Protein AF-A0AA36A0Y9-F1 (afdb_monomer)

pLDDT: mean 71.38, std 16.82, range [33.69, 95.06]

Nearest PDB structures (foldseek):
  6od1-assembly1_B  TM=7.967E-01  e=5.634E+00  Escherichia coli K-12
  4kqd-assembly2_C  TM=4.417E-01  e=4.409E+00  Escherichia coli K-12
  3f6h-assembly1_A  TM=3.275E-01  e=3.450E+00  Leptospira interrogans
  3jbp-assembly1_Q  TM=3.652E-01  e=3.900E+00  Plasmodium falciparum 3D7

Structure (mmCIF, N/CA/C/O backbone):
data_AF-A0AA36A0Y9-F1
#
_entry.id   AF-A0AA36A0Y9-F1
#
loop_
_atom_site.group_PDB
_atom_site.id
_atom_site.type_symbol
_atom_site.label_atom_id
_atom_site.label_alt_id
_atom_site.label_comp_id
_atom_site.label_asym_id
_atom_site.label_entity_id
_atom_site.label_seq_id
_atom_site.pdbx_PDB_ins_code
_atom_site.Cartn_x
_atom_site.Cartn_y
_atom_site.Cartn_z
_atom_site.occupancy
_atom_site.B_iso_or_equiv
_atom_site.auth_seq_id
_atom_site.auth_comp_id
_atom_site.auth_asym_id
_atom_site.auth_atom_id
_atom_site.pdbx_PDB_model_num
ATOM 1 N N . MET A 1 1 ? 43.304 -19.010 -36.720 1.00 62.31 1 MET A N 1
ATOM 2 C CA . MET A 1 1 ? 42.378 -19.859 -35.932 1.00 62.31 1 MET A CA 1
ATOM 3 C C . MET A 1 1 ? 42.407 -19.638 -34.413 1.00 62.31 1 MET A C 1
ATOM 5 O O . MET A 1 1 ? 41.367 -19.851 -33.816 1.00 62.31 1 MET A O 1
ATOM 9 N N . ARG A 1 2 ? 43.505 -19.196 -33.763 1.00 70.06 2 ARG A N 1
ATOM 10 C CA . ARG A 1 2 ? 43.510 -18.963 -32.294 1.00 70.06 2 ARG A CA 1
ATOM 11 C C . ARG A 1 2 ? 42.592 -17.816 -31.831 1.00 70.06 2 ARG A C 1
ATOM 13 O O . ARG A 1 2 ? 41.728 -18.047 -31.005 1.00 70.06 2 ARG A O 1
ATOM 20 N N . LYS A 1 3 ? 42.664 -16.647 -32.483 1.00 75.12 3 LYS A N 1
ATOM 21 C CA . LYS A 1 3 ? 41.847 -15.465 -32.133 1.00 75.12 3 LYS A CA 1
ATOM 22 C C . LYS A 1 3 ? 40.325 -15.691 -32.150 1.00 75.12 3 LYS A C 1
ATOM 24 O O . LYS A 1 3 ? 39.620 -15.052 -31.387 1.00 75.12 3 LYS A O 1
ATOM 29 N N . ALA A 1 4 ? 39.828 -16.577 -33.017 1.00 74.81 4 ALA A N 1
ATOM 30 C CA . ALA A 1 4 ? 38.400 -16.887 -33.087 1.00 74.81 4 ALA A CA 1
ATOM 31 C C . ALA A 1 4 ? 37.937 -17.718 -31.878 1.00 74.81 4 ALA A C 1
ATOM 33 O O . ALA A 1 4 ? 36.884 -17.439 -31.322 1.00 74.81 4 ALA A O 1
ATOM 34 N N . ARG A 1 5 ? 38.765 -18.670 -31.422 1.00 74.06 5 ARG A N 1
ATOM 35 C CA . ARG A 1 5 ? 38.466 -19.476 -30.228 1.00 74.06 5 ARG A CA 1
ATOM 36 C C . ARG A 1 5 ? 38.517 -18.648 -28.948 1.00 74.06 5 ARG A C 1
ATOM 38 O O . ARG A 1 5 ? 37.698 -18.858 -28.067 1.00 74.06 5 ARG A O 1
ATOM 45 N N . ASP A 1 6 ? 39.451 -17.703 -28.859 1.00 79.56 6 ASP A N 1
ATOM 46 C CA . ASP A 1 6 ? 39.568 -16.834 -27.682 1.00 79.56 6 ASP A CA 1
ATOM 47 C C . ASP A 1 6 ? 38.367 -15.874 -27.565 1.00 79.56 6 ASP A C 1
ATOM 49 O O . ASP A 1 6 ? 37.895 -15.604 -26.463 1.00 79.56 6 ASP A O 1
ATOM 53 N N . ALA A 1 7 ? 37.833 -15.397 -28.698 1.00 81.88 7 ALA A N 1
ATOM 54 C CA . ALA A 1 7 ? 36.627 -14.568 -28.730 1.00 81.88 7 ALA A CA 1
ATOM 55 C C . ALA A 1 7 ? 35.370 -15.355 -28.321 1.00 81.88 7 ALA A C 1
ATOM 57 O O . ALA A 1 7 ? 34.595 -14.879 -27.497 1.00 81.88 7 ALA A O 1
ATOM 58 N N . GLU A 1 8 ? 35.217 -16.576 -28.835 1.00 78.25 8 GLU A N 1
ATOM 59 C CA . GLU A 1 8 ? 34.106 -17.476 -28.499 1.00 78.25 8 GLU A CA 1
ATOM 60 C C . GLU A 1 8 ? 34.129 -17.888 -27.015 1.00 78.25 8 GLU A C 1
ATOM 62 O O . GLU A 1 8 ? 33.095 -17.932 -26.349 1.00 78.25 8 GLU A O 1
ATOM 67 N N . LEU A 1 9 ? 35.320 -18.119 -26.451 1.00 82.88 9 LEU A N 1
ATOM 68 C CA . LEU A 1 9 ? 35.478 -18.426 -25.028 1.00 82.88 9 LEU A CA 1
ATOM 69 C C . LEU A 1 9 ? 35.082 -17.238 -24.134 1.00 82.88 9 LEU A C 1
ATOM 71 O O . LEU A 1 9 ? 34.459 -17.436 -23.092 1.00 82.88 9 LEU A O 1
ATOM 75 N N . ASN A 1 10 ? 35.412 -16.013 -24.547 1.00 88.81 10 ASN A N 1
ATOM 76 C CA . ASN A 1 10 ? 35.059 -14.793 -23.819 1.00 88.81 10 ASN A CA 1
ATOM 77 C C . ASN A 1 10 ? 33.546 -14.505 -23.869 1.00 88.81 10 ASN A C 1
ATOM 79 O O . ASN A 1 10 ? 32.946 -14.144 -22.858 1.00 88.81 10 ASN A O 1
ATOM 83 N N . GLU A 1 11 ? 32.910 -14.716 -25.023 1.00 88.69 11 GLU A N 1
ATOM 84 C CA . GLU A 1 11 ? 31.457 -14.576 -25.173 1.00 88.69 11 GLU A CA 1
ATOM 85 C C . GLU A 1 11 ? 30.706 -15.578 -24.285 1.00 88.69 11 GLU A C 1
ATOM 87 O O . GLU A 1 11 ? 29.823 -15.190 -23.518 1.00 88.69 11 GLU A O 1
ATOM 92 N N . ASN A 1 12 ? 31.136 -16.843 -24.282 1.00 89.06 12 ASN A N 1
ATOM 93 C CA . ASN A 1 12 ? 30.553 -17.870 -23.420 1.00 89.06 12 ASN A CA 1
ATOM 94 C C . ASN A 1 12 ? 30.703 -17.534 -21.927 1.00 89.06 12 ASN A C 1
ATOM 96 O O . ASN A 1 12 ? 29.756 -17.712 -21.163 1.00 89.06 12 ASN A O 1
ATOM 100 N N . GLN A 1 13 ? 31.851 -16.998 -21.501 1.00 90.38 13 GLN A N 1
ATOM 101 C CA . GLN A 1 13 ? 32.042 -16.546 -20.116 1.00 90.38 13 GLN A CA 1
ATOM 102 C C . GLN A 1 13 ? 31.116 -15.381 -19.746 1.00 90.38 13 GLN A C 1
ATOM 104 O O . GLN A 1 13 ? 30.569 -15.362 -18.642 1.00 90.38 13 GLN A O 1
ATOM 109 N N . SER A 1 14 ? 30.904 -14.431 -20.662 1.00 90.25 14 SER A N 1
ATOM 110 C CA . SER A 1 14 ? 29.971 -13.320 -20.447 1.00 90.25 14 SER A CA 1
ATOM 111 C C . SER A 1 14 ? 28.534 -13.814 -20.280 1.00 90.25 14 SER A C 1
ATOM 113 O O . SER A 1 14 ? 27.834 -13.354 -19.379 1.00 90.25 14 SER A O 1
ATOM 115 N N . ILE A 1 15 ? 28.104 -14.769 -21.110 1.00 91.62 15 ILE A N 1
ATOM 116 C CA . ILE A 1 15 ? 26.755 -15.348 -21.042 1.00 91.62 15 ILE A CA 1
ATOM 117 C C . ILE A 1 15 ? 26.560 -16.105 -19.725 1.00 91.62 15 ILE A C 1
ATOM 119 O O . ILE A 1 15 ? 25.547 -15.908 -19.057 1.00 91.62 15 ILE A O 1
ATOM 123 N N . VAL A 1 16 ? 27.533 -16.930 -19.317 1.00 92.81 16 VAL A N 1
ATOM 124 C CA . VAL A 1 16 ? 27.467 -17.673 -18.045 1.00 92.81 16 VAL A CA 1
ATOM 125 C C . VAL A 1 16 ? 27.324 -16.712 -16.867 1.00 92.81 16 VAL A C 1
ATOM 127 O O . VAL A 1 16 ? 26.426 -16.890 -16.047 1.00 92.81 16 VAL A O 1
ATOM 130 N N . LYS A 1 17 ? 28.131 -15.647 -16.825 1.00 93.50 17 LYS A N 1
ATOM 131 C CA . LYS A 1 17 ? 28.052 -14.644 -15.759 1.00 93.50 17 LYS A CA 1
ATOM 132 C C . LYS A 1 17 ? 26.698 -13.928 -15.728 1.00 93.50 17 LYS A C 1
ATOM 134 O O . LYS A 1 17 ? 26.134 -13.738 -14.657 1.00 93.50 17 LYS A O 1
ATOM 139 N N . GLU A 1 18 ? 26.149 -13.561 -16.887 1.00 92.38 18 GLU A N 1
ATOM 140 C CA . GLU A 1 18 ? 24.831 -12.920 -16.961 1.00 92.38 18 GLU A CA 1
ATOM 141 C C . GLU A 1 18 ? 23.709 -13.846 -16.461 1.00 92.38 18 GLU A C 1
ATOM 143 O O . GLU A 1 18 ? 22.784 -13.393 -15.781 1.00 92.38 18 GLU A O 1
ATOM 148 N N . VAL A 1 19 ? 23.787 -15.143 -16.776 1.00 91.88 19 VAL A N 1
ATOM 149 C CA . VAL A 1 19 ? 22.836 -16.152 -16.289 1.00 91.88 19 VAL A CA 1
ATOM 150 C C . VAL A 1 19 ? 22.953 -16.326 -14.775 1.00 91.88 19 VAL A C 1
ATOM 152 O O . VAL A 1 19 ? 21.928 -16.309 -14.094 1.00 91.88 19 VAL A O 1
ATOM 155 N N . GLU A 1 20 ? 24.170 -16.418 -14.235 1.00 93.38 20 GLU A N 1
ATOM 156 C CA . GLU A 1 20 ? 24.410 -16.522 -12.788 1.00 93.38 20 GLU A CA 1
ATOM 157 C C . GLU A 1 20 ? 23.906 -15.287 -12.028 1.00 93.38 20 GLU A C 1
ATOM 159 O O . GLU A 1 20 ? 23.231 -15.420 -11.003 1.00 93.38 20 GLU A O 1
ATOM 164 N N . ASP A 1 21 ? 24.167 -14.082 -12.545 1.00 92.56 21 ASP A N 1
ATOM 165 C CA . ASP A 1 21 ? 23.698 -12.827 -11.950 1.00 92.56 21 ASP A CA 1
ATOM 166 C C . ASP A 1 21 ? 22.161 -12.743 -11.962 1.00 92.56 21 ASP A C 1
ATOM 168 O O . ASP A 1 21 ? 21.546 -12.338 -10.968 1.00 92.56 21 ASP A O 1
ATOM 172 N N . LYS A 1 22 ? 21.517 -13.176 -13.056 1.00 88.38 22 LYS A N 1
ATOM 173 C CA . LYS A 1 22 ? 20.049 -13.258 -13.158 1.00 88.38 22 LYS A CA 1
ATOM 174 C C . LYS A 1 22 ? 19.463 -14.275 -12.183 1.00 88.38 22 LYS A C 1
ATOM 176 O O . LYS A 1 22 ? 18.510 -13.944 -11.477 1.00 88.38 22 LYS A O 1
ATOM 181 N N . GLU A 1 23 ? 20.036 -15.474 -12.105 1.00 90.44 23 GLU A N 1
ATOM 182 C CA . GLU A 1 23 ? 19.581 -16.528 -11.192 1.00 90.44 23 GLU A CA 1
ATOM 183 C C . GLU A 1 23 ? 19.732 -16.092 -9.728 1.00 90.44 23 GLU A C 1
ATOM 185 O O . GLU A 1 23 ? 18.826 -16.285 -8.911 1.00 90.44 23 GLU A O 1
ATOM 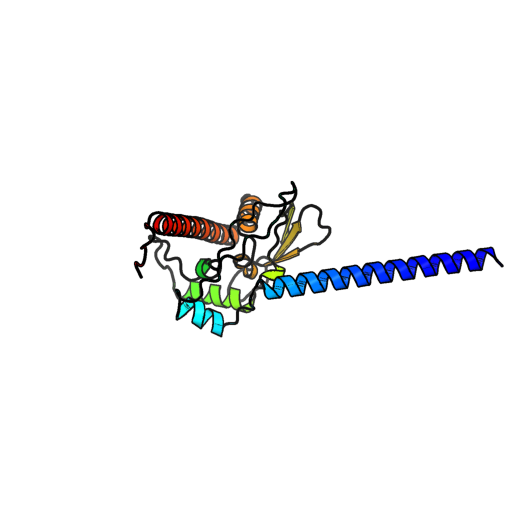190 N N . LYS A 1 24 ? 20.851 -15.446 -9.385 1.00 92.50 24 LYS A N 1
ATOM 191 C CA . LYS A 1 24 ? 21.077 -14.888 -8.050 1.00 92.50 24 LYS A CA 1
ATOM 192 C C . LYS A 1 24 ? 20.057 -13.798 -7.717 1.00 92.50 24 LYS A C 1
ATOM 194 O O . LYS A 1 24 ? 19.448 -13.854 -6.647 1.00 92.50 24 LYS A O 1
ATOM 199 N N . ALA A 1 25 ? 19.819 -12.854 -8.628 1.00 86.38 25 ALA A N 1
ATOM 200 C CA . ALA A 1 25 ? 18.827 -11.796 -8.436 1.00 86.38 25 ALA A CA 1
ATOM 201 C C . ALA A 1 25 ? 17.402 -12.355 -8.270 1.00 86.38 25 ALA A C 1
ATOM 203 O O . ALA A 1 25 ? 16.620 -11.841 -7.465 1.00 86.38 25 ALA A O 1
ATOM 204 N N . GLU A 1 26 ? 17.058 -13.423 -8.993 1.00 83.44 26 GLU A N 1
ATOM 205 C CA . GLU A 1 26 ? 15.774 -14.113 -8.853 1.00 83.44 26 GLU A CA 1
ATOM 206 C C . GLU A 1 26 ? 15.651 -14.819 -7.497 1.00 83.44 26 GLU A C 1
ATOM 208 O O . GLU A 1 26 ? 14.644 -14.640 -6.804 1.00 83.44 26 GLU A O 1
ATOM 213 N N . LYS A 1 27 ? 16.689 -15.544 -7.056 1.00 88.50 27 LYS A N 1
ATOM 214 C CA . LYS A 1 27 ? 16.727 -16.181 -5.727 1.00 88.50 27 LYS A CA 1
ATOM 215 C C . LYS A 1 27 ? 16.600 -15.157 -4.601 1.00 88.50 27 LYS A C 1
ATOM 217 O O . LYS A 1 27 ? 15.819 -15.367 -3.673 1.00 88.50 27 LYS A O 1
ATOM 222 N N . GLU A 1 28 ? 17.310 -14.033 -4.684 1.00 85.38 28 GLU A N 1
ATOM 223 C CA . GLU A 1 28 ? 17.222 -12.942 -3.704 1.00 85.38 28 GLU A CA 1
ATOM 224 C C . GLU A 1 28 ? 15.831 -12.292 -3.692 1.00 85.38 28 GLU A C 1
ATOM 226 O O . GLU A 1 28 ? 15.265 -12.043 -2.620 1.00 85.38 28 GLU A O 1
ATOM 231 N N . ALA A 1 29 ? 15.231 -12.070 -4.865 1.00 71.44 29 ALA A N 1
ATOM 232 C CA . ALA A 1 29 ? 13.865 -11.565 -4.974 1.00 71.44 29 ALA A CA 1
ATOM 233 C C . ALA A 1 29 ? 12.849 -12.548 -4.372 1.00 71.44 29 ALA A C 1
ATOM 235 O O . ALA A 1 29 ? 11.952 -12.128 -3.637 1.00 71.44 29 ALA A O 1
ATOM 236 N N . GLN A 1 30 ? 13.010 -13.850 -4.619 1.00 75.62 30 GLN A N 1
ATOM 237 C CA . GLN A 1 30 ? 12.137 -14.892 -4.083 1.00 75.62 30 GLN A CA 1
ATOM 238 C C . GLN A 1 30 ? 12.296 -15.044 -2.565 1.00 75.62 30 GLN A C 1
ATOM 240 O O . GLN A 1 30 ? 11.299 -15.180 -1.854 1.00 75.62 30 GLN A O 1
ATOM 245 N N . ALA A 1 31 ? 13.522 -14.977 -2.043 1.00 78.31 31 ALA A N 1
ATOM 246 C CA . ALA A 1 31 ? 13.791 -14.991 -0.606 1.00 78.31 31 ALA A CA 1
ATOM 247 C C . ALA A 1 31 ? 13.191 -13.759 0.084 1.00 78.31 31 ALA A C 1
ATOM 249 O O . ALA A 1 31 ? 12.522 -13.883 1.112 1.00 78.31 31 ALA A O 1
ATOM 250 N N . THR A 1 32 ? 13.350 -12.579 -0.520 1.00 69.44 32 THR A N 1
ATOM 251 C CA . THR A 1 32 ? 12.731 -11.334 -0.045 1.00 69.44 32 THR A CA 1
ATOM 252 C C . THR A 1 32 ? 11.211 -11.444 -0.038 1.00 69.44 32 THR A C 1
ATOM 254 O O . THR A 1 32 ? 10.571 -11.065 0.942 1.00 69.44 32 THR A O 1
ATOM 257 N N . LEU A 1 33 ? 10.619 -11.999 -1.099 1.00 68.56 33 LEU A N 1
ATOM 258 C CA . LEU A 1 33 ? 9.180 -12.225 -1.186 1.00 68.56 33 LEU A CA 1
ATOM 259 C C . LEU A 1 33 ? 8.703 -13.174 -0.083 1.00 68.56 33 LEU A C 1
ATOM 261 O O . LEU A 1 33 ? 7.787 -12.821 0.652 1.00 68.56 33 LEU A O 1
ATOM 265 N N . LYS A 1 34 ? 9.361 -14.326 0.097 1.00 71.62 34 LYS A N 1
ATOM 266 C CA . LYS A 1 34 ? 9.048 -15.280 1.175 1.00 71.62 34 LYS A CA 1
ATOM 267 C C . LYS A 1 34 ? 9.134 -14.625 2.553 1.00 71.62 34 LYS A C 1
ATOM 269 O O . LYS A 1 34 ? 8.229 -14.798 3.362 1.00 71.62 34 LYS A O 1
ATOM 274 N N . ARG A 1 35 ? 10.170 -13.819 2.810 1.00 68.44 35 ARG A N 1
ATOM 275 C CA . ARG A 1 35 ? 10.308 -13.072 4.069 1.00 68.44 35 ARG A CA 1
ATOM 276 C C . ARG A 1 35 ? 9.149 -12.098 4.272 1.00 68.44 35 ARG A C 1
ATOM 278 O O . ARG A 1 35 ? 8.577 -12.068 5.353 1.00 68.44 35 ARG A O 1
ATOM 285 N N . LYS A 1 36 ? 8.755 -11.349 3.237 1.00 57.53 36 LYS A N 1
ATOM 286 C CA . LYS A 1 36 ? 7.582 -10.461 3.300 1.00 57.53 36 LYS A CA 1
ATOM 287 C C . LYS A 1 36 ? 6.279 -11.231 3.527 1.00 57.53 36 LYS A C 1
ATOM 289 O O . LYS A 1 36 ? 5.448 -10.774 4.298 1.00 57.53 36 LYS A O 1
ATOM 294 N N . MET A 1 37 ? 6.107 -12.403 2.919 1.00 63.59 37 MET A N 1
ATOM 295 C CA . MET A 1 37 ? 4.931 -13.251 3.152 1.00 63.59 37 MET A CA 1
ATOM 296 C C . MET A 1 37 ? 4.829 -13.735 4.605 1.00 63.59 37 MET A C 1
ATOM 298 O O . MET A 1 37 ? 3.724 -13.897 5.104 1.00 63.59 37 MET A O 1
ATOM 302 N N . LEU A 1 38 ? 5.955 -13.943 5.296 1.00 63.09 38 LEU A N 1
ATOM 303 C CA . LEU A 1 38 ? 5.955 -14.294 6.723 1.00 63.09 38 LEU A CA 1
ATOM 304 C C . LEU A 1 38 ? 5.547 -13.118 7.620 1.00 63.09 38 LEU A C 1
ATOM 306 O O . LEU A 1 38 ? 4.982 -13.330 8.686 1.00 63.09 38 LEU A O 1
ATOM 310 N N . LEU A 1 39 ? 5.828 -11.890 7.185 1.00 49.84 39 LEU A N 1
ATOM 311 C CA . LEU A 1 39 ? 5.505 -10.665 7.922 1.00 49.84 39 LEU A CA 1
ATOM 312 C C . LEU A 1 39 ? 4.032 -10.270 7.767 1.00 49.84 39 LEU A C 1
ATOM 314 O O . LEU A 1 39 ? 3.458 -9.654 8.659 1.00 49.84 39 LEU A O 1
ATOM 318 N N . PHE A 1 40 ? 3.419 -10.637 6.641 1.00 49.78 40 PHE A N 1
ATOM 319 C CA . PHE A 1 40 ? 2.029 -10.329 6.334 1.00 49.78 40 PHE A CA 1
ATOM 320 C C . PHE A 1 40 ? 1.238 -11.624 6.176 1.00 49.78 40 PHE A C 1
ATOM 322 O O . PHE A 1 40 ? 1.254 -12.247 5.113 1.00 49.78 40 PHE A O 1
ATOM 329 N N . LEU A 1 41 ? 0.516 -12.013 7.231 1.00 54.44 41 LEU A N 1
ATOM 330 C CA . LEU A 1 41 ? -0.385 -13.163 7.188 1.00 54.44 41 LEU A CA 1
ATOM 331 C C . LEU A 1 41 ? -1.357 -13.044 6.005 1.00 54.44 41 LEU A C 1
ATOM 333 O O . LEU A 1 41 ? -1.878 -11.969 5.691 1.00 54.44 41 LEU A O 1
ATOM 337 N N . LYS A 1 42 ? -1.618 -14.171 5.335 1.00 57.38 42 LYS A N 1
ATOM 338 C CA . LYS A 1 42 ? -2.621 -14.227 4.273 1.00 57.38 42 LYS A CA 1
ATOM 339 C C . LYS A 1 42 ? -4.004 -14.089 4.898 1.00 57.38 42 LYS A C 1
ATOM 341 O O . LYS A 1 42 ? -4.523 -15.031 5.484 1.00 57.38 42 LYS A O 1
ATOM 346 N N . TRP A 1 43 ? -4.623 -12.934 4.708 1.00 54.47 43 TRP A N 1
ATOM 347 C CA . TRP A 1 43 ? -5.980 -12.691 5.176 1.00 54.47 43 TRP A CA 1
ATOM 348 C C . TRP A 1 43 ? -6.987 -13.500 4.349 1.00 54.47 43 TRP A C 1
ATOM 350 O O . TRP A 1 43 ? -7.187 -13.226 3.163 1.00 54.47 43 TRP A O 1
ATOM 360 N N . THR A 1 44 ? -7.626 -14.496 4.962 1.00 62.59 44 THR A N 1
ATOM 361 C CA . THR A 1 44 ? -8.767 -15.203 4.357 1.00 62.59 44 THR A CA 1
ATOM 362 C C . THR A 1 44 ? -10.079 -14.509 4.725 1.00 62.59 44 THR A C 1
ATOM 364 O O . THR A 1 44 ? -10.153 -13.852 5.758 1.00 62.59 44 THR A O 1
ATOM 367 N N . LEU A 1 45 ? -11.132 -14.659 3.909 1.00 57.88 45 LEU A N 1
ATOM 368 C CA . LEU A 1 45 ? -12.454 -14.086 4.215 1.00 57.88 45 LEU A CA 1
ATOM 369 C C . LEU A 1 45 ? -12.946 -14.503 5.608 1.00 57.88 45 LEU A C 1
ATOM 371 O O . LEU A 1 45 ? -13.367 -13.654 6.384 1.00 57.88 45 LEU A O 1
ATOM 375 N N . LYS A 1 46 ? -12.821 -15.798 5.927 1.00 65.94 46 LYS A N 1
ATOM 376 C CA . LYS A 1 46 ? -13.193 -16.357 7.232 1.00 65.94 46 LYS A CA 1
ATOM 377 C C . LYS A 1 46 ? -12.399 -15.727 8.372 1.00 65.94 46 LYS A C 1
ATOM 379 O O . LYS A 1 46 ? -12.974 -15.410 9.399 1.00 65.94 46 LYS A O 1
ATOM 384 N N . GLN A 1 47 ? -11.098 -15.530 8.174 1.00 62.91 47 GLN A N 1
ATOM 385 C CA . GLN A 1 47 ? -10.227 -14.939 9.184 1.00 62.91 47 GLN A CA 1
ATOM 386 C C . GLN A 1 47 ? -10.516 -13.452 9.387 1.00 62.91 47 GLN A C 1
ATOM 388 O O . GLN A 1 47 ? -10.535 -12.987 10.511 1.00 62.91 47 GLN A O 1
ATOM 393 N N . ILE A 1 48 ? -10.841 -12.710 8.326 1.00 56.69 48 ILE A N 1
ATOM 394 C CA . ILE A 1 48 ? -11.274 -11.315 8.462 1.00 56.69 48 ILE A CA 1
ATOM 395 C C . ILE A 1 48 ? -12.630 -11.232 9.170 1.00 56.69 48 ILE A C 1
ATOM 397 O O . ILE A 1 48 ? -12.809 -10.383 10.034 1.00 56.69 48 ILE A O 1
ATOM 401 N N . GLN A 1 49 ? -13.585 -12.097 8.821 1.00 58.47 49 GLN A N 1
ATOM 402 C CA . GLN A 1 49 ? -14.880 -12.139 9.503 1.00 58.47 49 GLN A CA 1
ATOM 403 C C . GLN A 1 49 ? -14.696 -12.435 10.993 1.00 58.47 49 GLN A C 1
ATOM 405 O O . GLN A 1 49 ? -15.120 -11.644 11.825 1.00 58.47 49 GLN A O 1
ATOM 410 N N . HIS A 1 50 ? -13.958 -13.489 11.319 1.00 63.97 50 HIS A N 1
ATOM 411 C CA . HIS A 1 50 ? -13.695 -13.873 12.697 1.00 63.97 50 HIS A CA 1
ATOM 412 C C . HIS A 1 50 ? -12.910 -12.798 13.475 1.00 63.97 50 HIS A C 1
ATOM 414 O O . HIS A 1 50 ? -13.358 -12.329 14.518 1.00 63.97 50 HIS A O 1
ATOM 420 N N . ASP A 1 51 ? -11.768 -12.347 12.953 1.00 56.56 51 ASP A N 1
ATOM 421 C CA . ASP A 1 51 ? -10.835 -11.490 13.697 1.00 56.56 51 ASP A CA 1
ATOM 422 C C . ASP A 1 51 ? -11.263 -10.013 13.715 1.00 56.56 51 ASP A C 1
ATOM 424 O O . ASP A 1 51 ? -10.876 -9.269 14.614 1.00 56.56 51 ASP A O 1
ATOM 428 N N . VAL A 1 52 ? -12.046 -9.561 12.726 1.00 55.34 52 VAL A N 1
ATOM 429 C CA . VAL A 1 52 ? -12.464 -8.152 12.608 1.00 55.34 52 VAL A CA 1
ATOM 430 C C . VAL A 1 52 ? -13.932 -7.949 12.985 1.00 55.34 52 VAL A C 1
ATOM 432 O O . VAL A 1 52 ? -14.239 -6.939 13.618 1.00 55.34 52 VAL A O 1
ATOM 435 N N . MET A 1 53 ? -14.837 -8.865 12.616 1.00 51.12 53 MET A N 1
ATOM 436 C CA . MET A 1 53 ? -16.272 -8.727 12.920 1.00 51.12 53 MET A CA 1
ATOM 437 C C . MET A 1 53 ? -16.628 -9.349 14.276 1.00 51.12 53 MET A C 1
ATOM 439 O O . MET A 1 53 ? -17.318 -8.707 15.065 1.00 51.12 53 MET A O 1
ATOM 443 N N . ASP A 1 54 ? -16.165 -10.575 14.542 1.00 58.28 54 ASP A N 1
ATOM 444 C CA . ASP A 1 54 ? -16.647 -11.371 15.682 1.00 58.28 54 ASP A CA 1
ATOM 445 C C . ASP A 1 54 ? -15.813 -11.148 16.958 1.00 58.28 54 ASP A C 1
ATOM 447 O O . ASP A 1 54 ? -16.348 -11.162 18.067 1.00 58.28 54 ASP A O 1
ATOM 451 N N . LEU A 1 55 ? -14.507 -10.891 16.813 1.00 55.16 55 LEU A N 1
ATOM 452 C CA . LEU A 1 55 ? -13.545 -10.729 17.913 1.00 55.16 55 LEU A CA 1
ATOM 453 C C . LEU A 1 55 ? -12.649 -9.484 17.742 1.00 55.16 55 LEU A C 1
ATOM 455 O O . LEU A 1 55 ? -11.420 -9.596 17.732 1.00 55.16 55 LEU A O 1
ATOM 459 N N . PRO A 1 56 ? -13.226 -8.265 17.689 1.00 50.84 56 PRO A N 1
ATOM 460 C CA . PRO A 1 56 ? -12.497 -7.033 17.360 1.00 50.84 56 PRO A CA 1
ATOM 461 C C . PRO A 1 56 ? -11.395 -6.633 18.363 1.00 50.84 56 PRO A C 1
ATOM 463 O O . PRO A 1 56 ? -10.717 -5.624 18.155 1.00 50.84 56 PRO A O 1
ATOM 466 N N . SER A 1 57 ? -11.220 -7.376 19.460 1.00 43.88 57 SER A N 1
ATOM 467 C CA . SER A 1 57 ? -10.308 -7.061 20.561 1.00 43.88 57 SER A CA 1
ATOM 468 C C . SER A 1 57 ? -9.196 -8.086 20.811 1.00 43.88 57 SER A C 1
ATOM 470 O O . SER A 1 57 ? -8.344 -7.788 21.643 1.00 43.88 57 SER A O 1
ATOM 472 N N . GLN A 1 58 ? -9.156 -9.248 20.138 1.00 38.44 58 GLN A N 1
ATOM 473 C CA . GLN A 1 58 ? -8.297 -10.361 20.594 1.00 38.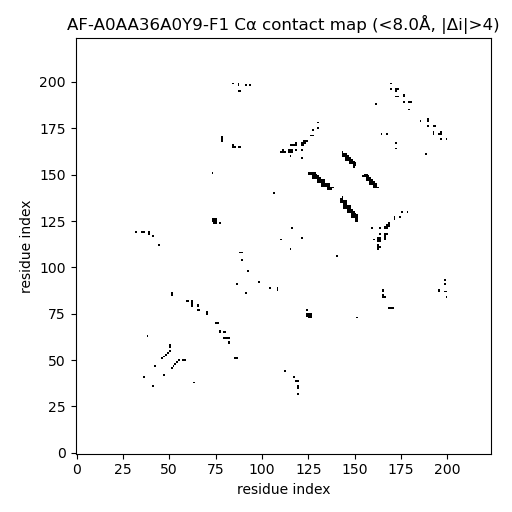44 58 GLN A CA 1
ATOM 474 C C . GLN A 1 58 ? -7.029 -10.627 19.766 1.00 38.44 58 GLN A C 1
ATOM 476 O O . GLN A 1 58 ? -6.074 -11.178 20.306 1.00 38.44 58 GLN A O 1
ATOM 481 N N . TYR A 1 59 ? -6.949 -10.167 18.513 1.00 35.41 59 TYR A N 1
ATOM 482 C CA . TYR A 1 59 ? -5.736 -10.291 17.690 1.00 35.41 59 TYR A CA 1
ATOM 483 C C . TYR A 1 59 ? -5.055 -8.939 17.502 1.00 35.41 59 TYR A C 1
ATOM 485 O O . TYR A 1 59 ? -5.038 -8.344 16.425 1.00 35.41 59 TYR A O 1
ATOM 493 N N . TRP A 1 60 ? -4.487 -8.443 18.596 1.00 42.50 60 TRP A N 1
ATOM 494 C CA . TRP A 1 60 ? -3.501 -7.376 18.544 1.00 42.50 60 TRP A CA 1
ATOM 495 C C . TRP A 1 60 ? -2.218 -8.054 18.085 1.00 42.50 60 TRP A C 1
ATOM 497 O O . TRP A 1 60 ? -1.515 -8.669 18.879 1.00 42.50 60 TRP A O 1
ATOM 507 N N . LEU A 1 61 ? -1.958 -8.044 16.778 1.00 35.22 61 LEU A N 1
ATOM 508 C CA . LEU A 1 61 ? -0.614 -8.354 16.314 1.00 35.22 61 LEU A CA 1
ATOM 509 C C . LEU A 1 61 ? 0.282 -7.282 16.933 1.00 35.22 61 LEU A C 1
ATOM 511 O O . LEU A 1 61 ? 0.062 -6.093 16.686 1.00 35.22 61 LEU A O 1
ATOM 515 N N . ASP A 1 62 ? 1.230 -7.698 17.775 1.00 33.69 62 ASP A N 1
ATOM 516 C CA . ASP A 1 62 ? 2.286 -6.811 18.249 1.00 33.69 62 ASP A CA 1
ATOM 517 C C . ASP A 1 62 ? 2.791 -6.023 17.040 1.00 33.69 62 ASP A C 1
ATOM 519 O O . ASP A 1 62 ? 3.014 -6.641 15.988 1.00 33.69 62 ASP A O 1
ATOM 523 N N . PRO A 1 63 ? 2.901 -4.684 17.126 1.00 37.72 63 PRO A N 1
ATOM 524 C CA . PRO A 1 63 ? 3.505 -3.916 16.057 1.00 37.72 63 PRO A CA 1
ATOM 525 C C . PRO A 1 63 ? 4.850 -4.572 15.773 1.00 37.72 63 PRO A C 1
ATOM 527 O O . PRO A 1 63 ? 5.761 -4.522 16.599 1.00 37.72 63 PRO A O 1
ATOM 530 N N . VAL A 1 64 ? 4.944 -5.267 14.636 1.00 37.06 64 VAL A N 1
ATOM 531 C CA . VAL A 1 64 ? 6.207 -5.834 14.185 1.00 37.06 64 VAL A CA 1
ATOM 532 C C . VAL A 1 64 ? 7.102 -4.623 14.082 1.00 37.06 64 VAL A C 1
ATOM 534 O O . VAL A 1 64 ? 6.772 -3.722 13.308 1.00 37.06 64 VAL A O 1
ATOM 537 N N . ALA A 1 65 ? 8.120 -4.566 14.952 1.00 38.75 65 ALA A N 1
ATOM 538 C CA . ALA A 1 65 ? 9.004 -3.421 15.101 1.00 38.75 65 ALA A CA 1
ATOM 539 C C . ALA A 1 65 ? 9.254 -2.843 13.713 1.00 38.75 65 ALA A C 1
ATOM 541 O O . ALA A 1 65 ? 9.745 -3.574 12.843 1.00 38.75 65 ALA A O 1
ATOM 542 N N . SER A 1 66 ? 8.784 -1.602 13.492 1.00 41.84 66 SER A N 1
ATOM 543 C CA . SER A 1 66 ? 8.910 -0.931 12.199 1.00 41.84 66 SER A CA 1
ATOM 544 C C . SER A 1 66 ? 10.344 -1.141 11.771 1.00 41.84 66 SER A C 1
ATOM 546 O O . SER A 1 66 ? 11.244 -0.868 12.572 1.00 41.84 66 SER A O 1
ATOM 548 N N . PHE A 1 67 ? 10.518 -1.772 10.614 1.00 43.03 67 PHE A N 1
ATOM 549 C CA . PHE A 1 67 ? 11.776 -2.380 10.220 1.00 43.03 67 PHE A CA 1
ATOM 550 C C . PHE A 1 67 ? 12.925 -1.445 10.564 1.00 43.03 67 PHE A C 1
ATOM 552 O O . PHE A 1 67 ? 12.870 -0.269 10.220 1.00 43.03 67 PHE A O 1
ATOM 559 N N . ASP A 1 68 ? 13.922 -1.980 11.264 1.00 40.06 68 ASP A N 1
ATOM 560 C CA . ASP A 1 68 ? 15.189 -1.320 11.553 1.00 40.06 68 ASP A CA 1
ATOM 561 C C . ASP A 1 68 ? 15.779 -0.817 10.221 1.00 40.06 68 ASP A C 1
ATOM 563 O O . ASP A 1 68 ? 16.390 -1.561 9.451 1.00 40.06 68 ASP A O 1
ATOM 567 N N . LEU A 1 69 ? 15.438 0.418 9.855 1.00 46.09 69 LEU A N 1
ATOM 568 C CA . LEU A 1 69 ? 15.716 1.013 8.558 1.00 46.09 69 LEU A CA 1
ATOM 569 C C . LEU A 1 69 ? 16.574 2.233 8.825 1.00 46.09 69 LEU A C 1
ATOM 571 O O . LEU A 1 69 ? 16.088 3.299 9.201 1.00 46.09 69 LEU A O 1
ATOM 575 N N . GLN A 1 70 ? 17.872 2.058 8.586 1.00 44.50 70 GLN A N 1
ATOM 576 C CA . GLN A 1 70 ? 18.800 3.156 8.366 1.00 44.50 70 GLN A CA 1
ATOM 577 C C . GLN A 1 70 ? 18.144 4.171 7.424 1.00 44.50 70 GLN A C 1
ATOM 579 O O . GLN A 1 70 ? 17.887 3.879 6.255 1.00 44.50 70 GLN A O 1
ATOM 584 N N . SER A 1 71 ? 17.837 5.356 7.941 1.00 43.38 71 SER A N 1
ATOM 585 C CA . SER A 1 71 ? 17.183 6.435 7.211 1.00 43.38 71 SER A CA 1
ATOM 586 C C . SER A 1 71 ? 18.106 6.973 6.112 1.00 43.38 71 SER A C 1
ATOM 588 O O . SER A 1 71 ? 18.872 7.911 6.333 1.00 43.38 71 SER A O 1
ATOM 590 N N . SER A 1 72 ? 18.069 6.376 4.922 1.00 57.38 72 SER A N 1
ATOM 591 C CA . SER A 1 72 ? 18.655 6.987 3.725 1.00 57.38 72 SER A CA 1
ATOM 592 C C . SER A 1 72 ? 17.722 8.076 3.175 1.00 57.38 72 SER A C 1
ATOM 594 O O . SER A 1 72 ? 16.517 8.054 3.428 1.00 57.38 72 SER A O 1
ATOM 596 N N . GLN A 1 73 ? 18.255 9.033 2.406 1.00 58.75 73 GLN A N 1
ATOM 597 C CA . GLN A 1 73 ? 17.473 10.143 1.824 1.00 58.75 73 GLN A CA 1
ATOM 598 C C . GLN A 1 73 ? 16.308 9.666 0.926 1.00 58.75 73 GLN A C 1
ATOM 600 O O . GLN A 1 73 ? 15.274 10.341 0.805 1.00 58.75 73 GLN A O 1
ATOM 605 N N . ASP A 1 74 ? 16.452 8.473 0.347 1.00 59.09 74 ASP A N 1
ATOM 606 C CA . ASP A 1 74 ? 15.472 7.846 -0.540 1.00 59.09 74 ASP A CA 1
ATOM 607 C C . ASP A 1 74 ? 14.360 7.098 0.207 1.00 59.09 74 ASP A C 1
ATOM 609 O O . ASP A 1 74 ? 13.310 6.799 -0.376 1.00 59.09 74 ASP A O 1
ATOM 613 N N . LEU A 1 75 ? 14.566 6.811 1.494 1.00 59.66 75 LEU A N 1
ATOM 614 C CA . LEU A 1 75 ? 13.596 6.128 2.335 1.00 59.66 75 LEU A CA 1
ATOM 615 C C . LEU A 1 75 ? 12.614 7.121 2.953 1.00 59.66 75 LEU A C 1
ATOM 617 O O . LEU A 1 75 ? 12.874 8.313 3.146 1.00 59.66 75 LEU A O 1
ATOM 621 N N . GLN A 1 76 ? 11.416 6.622 3.192 1.00 59.75 76 GLN A N 1
ATOM 622 C CA . GLN A 1 76 ? 10.351 7.357 3.841 1.00 59.75 76 GLN A CA 1
ATOM 623 C C . GLN A 1 76 ? 10.360 7.062 5.345 1.00 59.75 76 GLN A C 1
ATOM 625 O O . GLN A 1 76 ? 10.753 5.973 5.752 1.00 59.75 76 GLN A O 1
ATOM 630 N N . LEU A 1 77 ? 9.887 8.017 6.154 1.00 54.31 77 LEU A N 1
ATOM 631 C CA . LEU A 1 77 ? 9.508 7.747 7.541 1.00 54.31 77 LEU A CA 1
ATOM 632 C C . LEU A 1 77 ? 8.507 6.588 7.565 1.00 54.31 77 LEU A C 1
ATOM 634 O O . LEU A 1 77 ? 7.453 6.669 6.917 1.00 54.31 77 LEU A O 1
ATOM 638 N N . ASP A 1 78 ? 8.867 5.526 8.283 1.00 54.81 78 ASP A N 1
ATOM 639 C CA . ASP A 1 78 ? 7.996 4.382 8.500 1.00 54.81 78 ASP A CA 1
ATOM 640 C C . ASP A 1 78 ? 6.914 4.838 9.479 1.00 54.81 78 ASP A C 1
ATOM 642 O O . ASP A 1 78 ? 7.134 4.995 10.680 1.00 54.81 78 ASP A O 1
ATOM 646 N N . LEU A 1 79 ? 5.754 5.191 8.929 1.00 57.97 79 LEU A N 1
ATOM 647 C CA . LEU A 1 79 ? 4.577 5.416 9.748 1.00 57.97 79 LEU A CA 1
ATOM 648 C C . LEU A 1 79 ? 4.222 4.068 10.382 1.00 57.97 79 LEU A C 1
ATOM 650 O O . LEU A 1 79 ? 4.255 3.068 9.659 1.00 57.97 79 LEU A O 1
ATOM 654 N N . PRO A 1 80 ? 3.909 4.011 11.691 1.00 53.75 80 PRO A N 1
ATOM 655 C CA . PRO A 1 80 ? 3.650 2.748 12.360 1.00 53.75 80 PRO A CA 1
ATOM 656 C C . PRO A 1 80 ? 2.588 1.981 11.576 1.00 53.75 80 PRO A C 1
ATOM 658 O O . PRO A 1 80 ? 1.440 2.417 11.461 1.00 53.75 80 PRO A O 1
ATOM 661 N N . ILE A 1 81 ? 2.987 0.841 11.005 1.00 51.47 81 ILE A N 1
ATOM 662 C CA . ILE A 1 81 ? 2.059 -0.093 10.379 1.00 51.47 81 ILE A CA 1
ATOM 663 C C . ILE A 1 81 ? 1.341 -0.764 11.538 1.00 51.47 81 ILE A C 1
ATOM 665 O O . ILE A 1 81 ? 1.702 -1.849 11.987 1.00 51.47 81 ILE A O 1
ATOM 669 N N . THR A 1 82 ? 0.349 -0.078 12.091 1.00 49.81 82 THR A N 1
ATOM 670 C CA . THR A 1 82 ? -0.560 -0.731 13.020 1.00 49.81 82 THR A CA 1
ATOM 671 C C . THR A 1 82 ? -1.271 -1.841 12.236 1.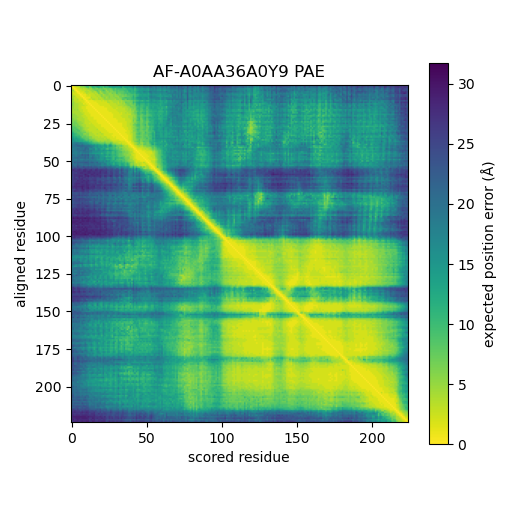00 49.81 82 THR A C 1
ATOM 673 O O . THR A 1 82 ? -1.475 -1.690 11.037 1.00 49.81 82 THR A O 1
ATOM 676 N N . PRO A 1 83 ? -1.666 -2.968 12.841 1.00 46.62 83 PRO A N 1
ATOM 677 C CA . PRO A 1 83 ? -2.508 -3.989 12.198 1.00 46.62 83 PRO A CA 1
ATOM 678 C C . PRO A 1 83 ? -3.961 -3.533 11.983 1.00 46.62 83 PRO A C 1
ATOM 680 O O . PRO A 1 83 ? -4.781 -4.259 11.418 1.00 46.62 83 PRO A O 1
ATOM 683 N N . LYS A 1 84 ? -4.267 -2.277 12.331 1.00 47.78 84 LYS A N 1
ATOM 684 C CA . LYS A 1 84 ? -5.568 -1.644 12.145 1.00 47.78 84 LYS A CA 1
ATOM 685 C C . LYS A 1 84 ? -5.930 -1.187 10.706 1.00 47.78 84 LYS A C 1
ATOM 687 O O . LYS A 1 84 ? -7.074 -0.750 10.561 1.00 47.78 84 LYS A O 1
ATOM 692 N N . PRO A 1 85 ? -5.125 -1.290 9.613 1.00 43.44 85 PRO A N 1
ATOM 693 C CA . PRO A 1 85 ? -5.523 -0.787 8.296 1.00 43.44 85 PRO A CA 1
ATOM 694 C C . PRO A 1 85 ? -6.690 -1.565 7.677 1.00 43.44 85 PRO A C 1
ATOM 696 O O . PRO A 1 85 ? -7.264 -1.102 6.700 1.00 43.44 85 PRO A O 1
ATOM 699 N N . PHE A 1 86 ? -7.101 -2.707 8.241 1.00 43.12 86 PHE A N 1
ATOM 700 C CA . PHE A 1 86 ? -8.372 -3.347 7.873 1.00 43.12 86 PHE A CA 1
ATOM 701 C C . PHE A 1 86 ? -9.579 -2.800 8.653 1.00 43.12 86 PHE A C 1
ATOM 703 O O . PHE A 1 86 ? -10.674 -2.726 8.097 1.00 43.12 86 PHE A O 1
ATOM 710 N N . LYS A 1 87 ? -9.386 -2.324 9.891 1.00 45.62 87 LYS A N 1
ATOM 711 C CA . LYS A 1 87 ? -10.407 -1.593 10.675 1.00 45.62 87 LYS A CA 1
ATOM 712 C C . LYS A 1 87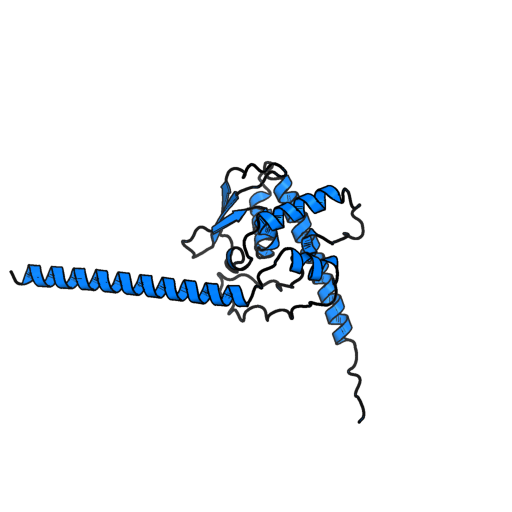 ? -10.789 -0.263 10.005 1.00 45.62 87 LYS A C 1
ATOM 714 O O . LYS A 1 87 ? -11.942 0.162 10.018 1.00 45.62 87 LYS A O 1
ATOM 719 N N . PHE A 1 88 ? -9.797 0.306 9.333 1.00 47.50 88 PHE A N 1
ATOM 720 C CA . PHE A 1 88 ? -9.763 1.538 8.557 1.00 47.50 88 PHE A CA 1
ATOM 721 C C . PHE A 1 88 ? -10.918 1.803 7.585 1.00 47.50 88 PHE A C 1
ATOM 723 O O . PHE A 1 88 ? -11.314 2.953 7.415 1.00 47.50 88 PHE A O 1
ATOM 730 N N . CYS A 1 89 ? -11.445 0.757 6.941 1.00 41.84 89 CYS A N 1
ATOM 731 C CA . CYS A 1 89 ? -12.518 0.891 5.951 1.00 41.84 89 CYS A CA 1
ATOM 732 C C . CYS A 1 89 ? -13.851 0.300 6.416 1.00 41.84 89 CYS A C 1
ATOM 734 O O . CYS A 1 89 ? -14.875 0.608 5.817 1.00 41.84 89 CYS A O 1
ATOM 736 N N . ALA A 1 90 ? -13.859 -0.551 7.445 1.00 42.22 90 ALA A N 1
ATOM 737 C CA . ALA A 1 90 ? -15.054 -1.306 7.814 1.00 42.22 90 ALA A CA 1
ATOM 738 C C . ALA A 1 90 ? -15.773 -0.763 9.062 1.00 42.22 90 ALA A C 1
ATOM 740 O O . ALA A 1 90 ? -16.969 -1.003 9.200 1.00 42.22 90 ALA A O 1
ATOM 741 N N . PHE A 1 91 ? -15.093 -0.019 9.952 1.00 42.97 91 PHE A N 1
ATOM 742 C CA . PHE A 1 91 ? -15.630 0.193 11.307 1.00 42.97 91 PHE A CA 1
ATOM 743 C C . PHE A 1 91 ? -15.442 1.559 11.950 1.00 42.97 91 PHE A C 1
ATOM 745 O O . PHE A 1 91 ? -15.944 1.753 13.059 1.00 42.97 91 PHE A O 1
ATOM 752 N N . VAL A 1 92 ? -14.795 2.527 11.297 1.00 43.06 92 VAL A N 1
ATOM 753 C CA . VAL A 1 92 ? -14.774 3.879 11.860 1.00 43.06 92 VAL A CA 1
ATOM 754 C C . VAL A 1 92 ? -16.150 4.497 11.635 1.00 43.06 92 VAL A C 1
ATOM 756 O O . VAL A 1 92 ? -16.437 5.148 10.632 1.00 43.06 92 VAL A O 1
ATOM 759 N N . LYS A 1 93 ? -17.007 4.278 12.632 1.00 44.22 93 LYS A N 1
ATOM 760 C CA . LYS A 1 93 ? -17.987 5.235 13.124 1.00 44.22 93 LYS A CA 1
ATOM 761 C C . LYS A 1 93 ? -17.194 6.516 13.386 1.00 44.22 93 LYS A C 1
ATOM 763 O O . LYS A 1 93 ? -16.787 6.771 14.514 1.00 44.22 93 LYS A O 1
ATOM 768 N N . VAL A 1 94 ? -16.862 7.271 12.331 1.00 43.34 94 VAL A N 1
ATOM 769 C CA . VAL A 1 94 ? -16.343 8.632 12.486 1.00 43.34 94 VAL A CA 1
ATOM 770 C C . VAL A 1 94 ? -17.395 9.260 13.368 1.00 43.34 94 VAL A C 1
ATOM 772 O O . VAL A 1 94 ? -18.566 9.224 13.003 1.00 43.34 94 VAL A O 1
ATOM 775 N N . VAL A 1 95 ? -17.014 9.675 14.573 1.00 41.81 95 VAL A N 1
AT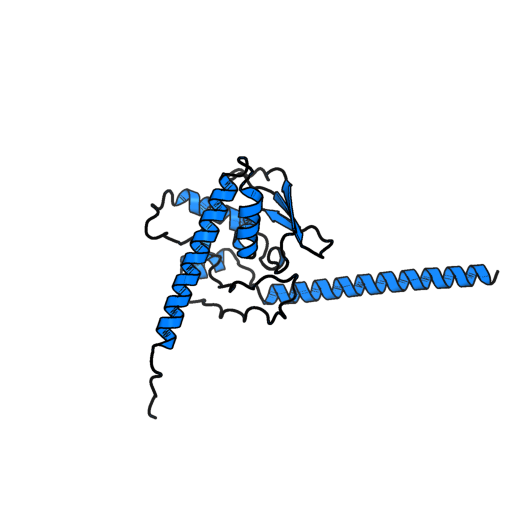OM 776 C CA . VAL A 1 95 ? -17.928 9.775 15.725 1.00 41.81 95 VAL A CA 1
ATOM 777 C C . VAL A 1 95 ? -19.138 10.690 15.452 1.00 41.81 95 VAL A C 1
ATOM 779 O O . VAL A 1 95 ? -20.134 10.612 16.157 1.00 41.81 95 VAL A O 1
ATOM 782 N N . ASN A 1 96 ? -19.103 11.462 14.358 1.00 42.25 96 ASN A N 1
ATOM 783 C CA . ASN A 1 96 ? -20.172 12.331 13.876 1.00 42.25 96 ASN A CA 1
ATOM 784 C C . ASN A 1 96 ? -20.537 12.181 12.376 1.00 42.25 96 ASN A C 1
ATOM 786 O O . ASN A 1 96 ? -21.230 13.046 11.846 1.00 42.25 96 ASN A O 1
ATOM 790 N N . ALA A 1 97 ? -20.082 11.147 11.658 1.00 41.78 97 ALA A N 1
ATOM 791 C CA . ALA A 1 97 ? -20.545 10.887 10.293 1.00 41.78 97 ALA A CA 1
ATOM 792 C C . ALA A 1 97 ? -21.766 9.953 10.344 1.00 41.78 97 ALA A C 1
ATOM 794 O O . ALA A 1 97 ? -21.652 8.852 10.891 1.00 41.78 97 ALA A O 1
ATOM 795 N N . PRO A 1 98 ? -22.933 10.351 9.803 1.00 40.59 98 PRO A N 1
ATOM 796 C CA . PRO A 1 98 ? -24.055 9.432 9.675 1.00 40.59 98 PRO A CA 1
ATOM 797 C C . PRO A 1 98 ? -23.592 8.199 8.893 1.00 40.59 98 PRO A C 1
ATOM 799 O O . PRO A 1 98 ? -22.894 8.320 7.889 1.00 40.59 98 PRO A O 1
ATOM 802 N N . ILE A 1 99 ? -23.935 7.004 9.372 1.00 45.56 99 ILE A N 1
ATOM 803 C CA . ILE A 1 99 ? -23.712 5.761 8.629 1.00 45.56 99 ILE A CA 1
ATOM 804 C C . ILE A 1 99 ? -24.682 5.822 7.449 1.00 45.56 99 ILE A C 1
ATOM 806 O O . ILE A 1 99 ? -25.861 5.532 7.617 1.00 45.56 99 ILE A O 1
ATOM 810 N N . ILE A 1 100 ? -24.220 6.322 6.299 1.00 47.91 100 ILE A N 1
ATOM 811 C CA . ILE A 1 100 ? -25.139 6.714 5.220 1.00 47.91 100 ILE A CA 1
ATOM 812 C C . ILE A 1 100 ? -25.762 5.492 4.534 1.00 47.91 100 ILE A C 1
ATOM 814 O O . ILE A 1 100 ? -26.897 5.588 4.087 1.00 47.91 100 ILE A O 1
ATOM 818 N N . ASP A 1 101 ? -25.100 4.333 4.504 1.00 56.06 101 ASP A N 1
ATOM 819 C CA . ASP A 1 101 ? -25.689 3.114 3.941 1.00 56.06 101 ASP A CA 1
ATOM 820 C C . ASP A 1 101 ? -24.838 1.883 4.302 1.00 56.06 101 ASP A C 1
ATOM 822 O O . ASP A 1 101 ? -23.689 1.754 3.868 1.00 56.06 101 ASP A O 1
ATOM 826 N N . SER A 1 102 ? -25.374 0.961 5.108 1.00 62.81 102 SER A N 1
ATOM 827 C CA . SER A 1 102 ? -24.683 -0.297 5.429 1.00 62.81 102 SER A CA 1
ATOM 828 C C . SER A 1 102 ? -24.445 -1.164 4.183 1.00 62.81 102 SER A C 1
ATOM 830 O O . SER A 1 102 ? -23.466 -1.914 4.141 1.00 62.81 102 SER A O 1
ATOM 832 N N . GLY A 1 103 ? -25.276 -1.017 3.144 1.00 68.50 103 GLY A N 1
ATOM 833 C CA . GLY A 1 103 ? -25.142 -1.719 1.869 1.00 68.50 103 GLY A CA 1
ATOM 834 C C . GLY A 1 103 ? -23.919 -1.269 1.073 1.00 68.50 103 GLY A C 1
ATOM 835 O O . GLY A 1 103 ? -23.125 -2.105 0.636 1.00 68.50 103 GLY A O 1
ATOM 836 N N . ALA A 1 104 ? -23.708 0.043 0.938 1.00 64.81 104 ALA A N 1
ATOM 837 C CA . ALA A 1 104 ? -22.560 0.601 0.219 1.00 64.81 104 ALA A CA 1
ATOM 838 C C . ALA A 1 104 ? -21.216 0.166 0.825 1.00 64.81 104 ALA A C 1
ATOM 840 O O . ALA A 1 104 ? -20.304 -0.242 0.100 1.00 64.81 104 ALA A O 1
ATOM 841 N N . ASN A 1 105 ? -21.116 0.165 2.157 1.00 65.25 105 ASN A N 1
ATOM 842 C CA . ASN A 1 105 ? -19.919 -0.296 2.862 1.00 65.25 105 ASN A CA 1
ATOM 843 C C . ASN A 1 105 ? -19.659 -1.789 2.630 1.00 65.25 105 ASN A C 1
ATOM 845 O O . ASN A 1 105 ? -18.524 -2.186 2.362 1.00 65.25 105 ASN A O 1
ATOM 849 N N . HIS A 1 106 ? -20.704 -2.620 2.669 1.00 69.38 106 HIS A N 1
ATOM 850 C CA . HIS A 1 106 ? -20.574 -4.052 2.405 1.00 69.38 106 HIS A CA 1
ATOM 851 C C . HIS A 1 106 ? -20.137 -4.340 0.959 1.00 69.38 106 HIS A C 1
ATOM 853 O O . HIS A 1 106 ? -19.297 -5.215 0.721 1.00 69.38 106 HIS A O 1
ATOM 859 N N . MET A 1 107 ? -20.659 -3.588 -0.016 1.00 72.38 107 MET A N 1
ATOM 860 C CA . MET A 1 107 ? -20.244 -3.693 -1.420 1.00 72.38 107 MET A CA 1
ATOM 861 C C . MET A 1 107 ? -18.780 -3.290 -1.609 1.00 72.38 107 MET A C 1
ATOM 863 O O . MET A 1 107 ? -18.024 -4.021 -2.251 1.00 72.38 107 MET A O 1
ATOM 867 N N . LEU A 1 108 ? -18.354 -2.175 -1.012 1.00 72.38 108 LEU A N 1
ATOM 868 C CA . LEU A 1 108 ? -16.969 -1.711 -1.077 1.00 72.38 108 LEU A CA 1
ATOM 869 C C . LEU A 1 108 ? -16.004 -2.712 -0.421 1.00 72.38 108 LEU A C 1
ATOM 871 O O . LEU A 1 108 ? -14.930 -3.004 -0.946 1.00 72.38 108 LEU A O 1
ATOM 875 N N . PHE A 1 109 ? -16.411 -3.297 0.702 1.00 72.88 109 PHE A N 1
ATOM 876 C CA . PHE A 1 109 ? -15.638 -4.325 1.385 1.00 72.88 109 PHE A CA 1
ATOM 877 C C . PHE A 1 109 ? -15.512 -5.602 0.552 1.00 72.88 109 PHE A C 1
ATOM 879 O O . PHE A 1 109 ? -14.410 -6.115 0.358 1.00 72.88 109 PHE A O 1
ATOM 886 N N . SER A 1 110 ? -16.624 -6.078 -0.009 1.00 74.88 110 SER A N 1
ATOM 887 C CA . SER A 1 110 ? -16.637 -7.223 -0.925 1.00 74.88 110 SER A CA 1
ATOM 888 C C . SER A 1 110 ? -15.735 -6.974 -2.136 1.00 74.88 110 SER A C 1
ATOM 890 O O . SER A 1 110 ? -14.987 -7.861 -2.551 1.00 74.88 110 SER A O 1
ATOM 892 N N . PHE A 1 111 ? -15.742 -5.745 -2.657 1.00 79.25 111 PHE A N 1
ATOM 893 C CA . PHE A 1 111 ? -14.853 -5.309 -3.725 1.00 79.25 111 PHE A CA 1
ATOM 894 C C . PHE A 1 111 ? -13.374 -5.398 -3.313 1.00 79.25 111 PHE A C 1
ATOM 896 O O . PHE A 1 111 ? -12.595 -6.036 -4.025 1.00 79.25 111 PHE A O 1
ATOM 903 N N . TYR A 1 112 ? -12.981 -4.856 -2.152 1.00 80.12 112 TYR A N 1
ATOM 904 C CA . TYR A 1 112 ? -11.605 -4.994 -1.657 1.00 80.12 112 TYR A CA 1
ATOM 905 C C . TYR A 1 112 ? -11.206 -6.449 -1.500 1.00 80.12 112 TYR A C 1
ATOM 907 O O . TYR A 1 112 ? -10.154 -6.854 -1.972 1.00 80.12 112 TYR A O 1
ATOM 915 N N . LEU A 1 113 ? -12.040 -7.265 -0.868 1.00 76.38 113 LEU A N 1
ATOM 916 C CA . LEU A 1 113 ? -11.725 -8.671 -0.636 1.00 76.38 113 LEU A CA 1
ATOM 917 C C . LEU A 1 113 ? -11.513 -9.454 -1.927 1.00 76.38 113 LEU A C 1
ATOM 919 O O . LEU A 1 113 ? -10.623 -10.300 -1.987 1.00 76.38 113 LEU A O 1
ATOM 923 N N . LYS A 1 114 ? -12.328 -9.171 -2.944 1.00 82.06 114 LYS A N 1
ATOM 924 C CA . LYS A 1 114 ? -12.277 -9.858 -4.233 1.00 82.06 114 LYS A CA 1
ATOM 925 C C . LYS A 1 114 ? -11.086 -9.418 -5.080 1.00 82.06 114 LYS A C 1
ATOM 927 O O . LYS A 1 114 ? -10.548 -10.233 -5.824 1.00 82.06 114 LYS A O 1
ATOM 932 N N . HIS A 1 115 ? -10.697 -8.146 -4.995 1.00 82.69 115 HIS A N 1
ATOM 933 C CA . HIS A 1 115 ? -9.764 -7.539 -5.947 1.00 82.69 115 HIS A CA 1
ATOM 934 C C . HIS A 1 115 ? -8.424 -7.096 -5.351 1.00 82.69 115 HIS A C 1
ATOM 936 O O . HIS A 1 115 ? -7.511 -6.809 -6.126 1.00 82.69 115 HIS A O 1
ATOM 942 N N . LYS A 1 116 ? -8.276 -7.040 -4.020 1.00 82.94 116 LYS A N 1
ATOM 943 C CA . LYS A 1 116 ? -7.020 -6.626 -3.384 1.00 82.94 116 LYS A CA 1
ATOM 944 C C . LYS A 1 116 ? -5.921 -7.645 -3.635 1.00 82.94 116 LYS A C 1
ATOM 946 O O . LYS A 1 116 ? -6.114 -8.859 -3.522 1.00 82.94 116 LYS A O 1
ATOM 951 N N . LYS A 1 117 ? -4.728 -7.132 -3.878 1.00 83.94 117 LYS A N 1
ATOM 952 C CA . LYS A 1 117 ? -3.499 -7.902 -3.798 1.00 83.94 117 LYS A CA 1
ATOM 953 C C . LYS A 1 117 ? -3.066 -8.062 -2.341 1.00 83.94 117 LYS A C 1
ATOM 955 O O . LYS A 1 117 ? -3.434 -7.262 -1.477 1.00 83.94 117 LYS A O 1
ATOM 960 N N . PRO A 1 118 ? -2.260 -9.088 -2.047 1.00 77.19 118 PRO A N 1
ATOM 961 C CA . PRO A 1 118 ? -1.604 -9.205 -0.757 1.00 77.19 118 PRO A CA 1
ATOM 962 C C . PRO A 1 118 ? -0.712 -7.994 -0.456 1.00 77.19 118 PRO A C 1
ATOM 964 O O . PRO A 1 118 ? -0.021 -7.480 -1.336 1.00 77.19 118 PRO A O 1
ATOM 967 N N . GLN A 1 119 ? -0.659 -7.587 0.815 1.00 76.69 119 GLN A N 1
ATOM 968 C CA . GLN A 1 119 ? 0.092 -6.405 1.251 1.00 76.69 119 GLN A CA 1
ATOM 969 C C . GLN A 1 119 ? 1.580 -6.455 0.891 1.00 76.69 119 GLN A C 1
ATOM 971 O O . GLN A 1 119 ? 2.160 -5.432 0.539 1.00 76.69 119 GLN A O 1
ATOM 976 N N . TYR A 1 120 ? 2.198 -7.639 0.893 1.00 76.31 120 TYR A N 1
ATOM 977 C CA . TYR A 1 120 ? 3.602 -7.795 0.505 1.00 76.31 120 TYR A CA 1
ATOM 978 C C . TYR A 1 120 ? 3.892 -7.437 -0.966 1.00 76.31 120 TYR A C 1
ATOM 980 O O . TYR A 1 120 ? 5.056 -7.215 -1.312 1.00 76.31 120 TYR A O 1
ATOM 988 N N . GLU A 1 121 ? 2.868 -7.384 -1.827 1.00 78.62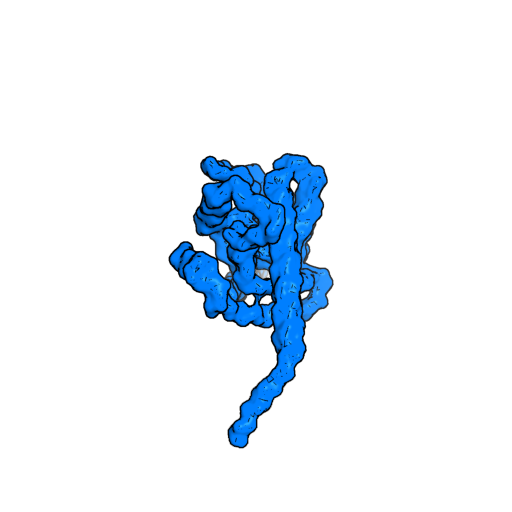 121 GLU A N 1
ATOM 989 C CA . GLU A 1 121 ? 2.987 -7.003 -3.241 1.00 78.62 121 GLU A CA 1
ATOM 990 C C . GLU A 1 121 ? 2.781 -5.503 -3.471 1.00 78.62 121 GLU A C 1
ATOM 992 O O . GLU A 1 121 ? 3.309 -4.946 -4.436 1.00 78.62 121 GLU A O 1
ATOM 997 N N . THR A 1 122 ? 2.008 -4.845 -2.606 1.00 84.62 122 THR A N 1
ATOM 998 C CA . THR A 1 122 ? 1.573 -3.450 -2.777 1.00 84.62 122 THR A CA 1
ATOM 999 C C . THR A 1 122 ? 2.347 -2.482 -1.891 1.00 84.62 122 THR A C 1
ATOM 1001 O O . THR A 1 122 ? 2.603 -1.346 -2.297 1.00 84.62 122 THR A O 1
ATOM 1004 N N . TRP A 1 123 ? 2.753 -2.924 -0.700 1.00 85.94 123 TRP A N 1
ATOM 1005 C CA . TRP A 1 123 ? 3.462 -2.103 0.270 1.00 85.94 123 TRP A CA 1
ATOM 1006 C C . TRP A 1 123 ? 4.922 -1.874 -0.136 1.00 85.94 123 TRP A C 1
ATOM 1008 O O . TRP A 1 123 ? 5.658 -2.798 -0.506 1.00 85.94 123 TRP A O 1
ATOM 1018 N N . CYS A 1 124 ? 5.366 -0.622 -0.037 1.00 83.31 124 CYS A N 1
ATOM 1019 C CA . CYS A 1 124 ? 6.740 -0.230 -0.314 1.00 83.31 124 CYS A CA 1
ATOM 1020 C C . CYS A 1 124 ? 7.137 0.989 0.528 1.00 83.31 124 CYS A C 1
ATOM 1022 O O . CYS A 1 124 ? 6.353 1.921 0.670 1.00 83.31 124 CYS A O 1
ATOM 1024 N N . ALA A 1 125 ? 8.375 1.002 1.027 1.00 82.81 125 ALA A N 1
ATOM 1025 C CA . ALA A 1 125 ? 8.955 2.139 1.749 1.00 82.81 125 ALA A CA 1
ATOM 1026 C C . ALA A 1 125 ? 9.572 3.211 0.826 1.00 82.81 125 ALA A C 1
ATOM 1028 O O . ALA A 1 125 ? 9.973 4.279 1.286 1.00 82.81 125 ALA A O 1
ATOM 1029 N N . LYS A 1 126 ? 9.701 2.928 -0.479 1.00 85.50 126 LYS A N 1
ATOM 1030 C CA . LYS A 1 126 ? 10.271 3.872 -1.451 1.00 85.50 126 LYS A CA 1
ATOM 1031 C C . LYS A 1 126 ? 9.214 4.878 -1.891 1.00 85.50 126 LYS A C 1
ATOM 1033 O O . LYS A 1 126 ? 8.110 4.482 -2.261 1.00 85.50 126 LYS A O 1
ATOM 1038 N N . LYS A 1 127 ? 9.577 6.158 -1.955 1.00 87.75 127 LYS A N 1
ATOM 1039 C CA . LYS A 1 127 ? 8.670 7.238 -2.375 1.00 87.75 127 LYS A CA 1
ATOM 1040 C C . LYS A 1 127 ? 8.196 7.045 -3.820 1.00 87.75 127 LYS A C 1
ATOM 1042 O O . LYS A 1 127 ? 8.975 6.682 -4.704 1.00 87.75 127 LYS A O 1
ATOM 1047 N N . ILE A 1 128 ? 6.917 7.320 -4.071 1.00 92.44 128 ILE A N 1
ATOM 1048 C CA . ILE A 1 128 ? 6.377 7.415 -5.434 1.00 92.44 128 ILE A CA 1
ATOM 1049 C C . ILE A 1 128 ? 6.955 8.673 -6.090 1.00 92.44 128 ILE A C 1
ATOM 1051 O O . ILE A 1 128 ? 6.742 9.780 -5.600 1.00 92.44 128 ILE A O 1
ATOM 1055 N N . ALA A 1 129 ? 7.665 8.498 -7.204 1.00 91.19 129 ALA A N 1
ATOM 1056 C CA . ALA A 1 129 ? 8.242 9.595 -7.981 1.00 91.19 129 ALA A CA 1
ATOM 1057 C C . ALA A 1 129 ? 7.356 9.968 -9.176 1.00 91.19 129 ALA A C 1
ATOM 1059 O O . ALA A 1 129 ? 7.172 11.142 -9.482 1.00 91.19 129 ALA A O 1
ATOM 1060 N N . VAL A 1 130 ? 6.773 8.964 -9.839 1.00 93.12 130 VAL A N 1
ATOM 1061 C CA . VAL A 1 130 ? 5.929 9.156 -11.024 1.00 93.12 130 VAL A CA 1
ATOM 1062 C C . VAL A 1 130 ? 4.628 8.391 -10.854 1.00 93.12 130 VAL A C 1
ATOM 1064 O O . VAL A 1 130 ? 4.643 7.215 -10.494 1.00 93.12 130 VAL A O 1
ATOM 1067 N N . LEU A 1 131 ? 3.508 9.044 -11.171 1.00 94.38 131 LEU A N 1
ATOM 1068 C CA . LEU A 1 131 ? 2.167 8.468 -11.141 1.00 94.38 131 LEU A CA 1
ATOM 1069 C C . LEU A 1 131 ? 1.498 8.592 -12.510 1.00 94.38 131 LEU A C 1
ATOM 1071 O O . LEU A 1 131 ? 1.209 9.692 -12.985 1.00 94.38 131 LEU A O 1
ATOM 1075 N N . LYS A 1 132 ? 1.172 7.451 -13.117 1.00 94.19 132 LYS A N 1
ATOM 1076 C CA . LYS A 1 132 ? 0.331 7.368 -14.311 1.00 94.19 132 LYS A CA 1
ATOM 1077 C C . LYS A 1 132 ? -0.957 6.631 -13.978 1.00 94.19 132 LYS A C 1
ATOM 1079 O O . LYS A 1 132 ? -0.952 5.432 -13.717 1.00 94.19 132 LYS A O 1
ATOM 1084 N N . VAL A 1 133 ? -2.071 7.349 -14.049 1.00 90.38 133 VAL A N 1
ATOM 1085 C CA . VAL A 1 133 ? -3.405 6.755 -13.938 1.00 90.38 133 VAL A CA 1
ATOM 1086 C C . VAL A 1 133 ? -3.834 6.278 -15.321 1.00 90.38 133 VAL A C 1
ATOM 1088 O O . VAL A 1 133 ? -3.778 7.026 -16.299 1.00 90.38 133 VAL A O 1
ATOM 1091 N N . THR A 1 134 ? -4.214 5.014 -15.413 1.00 87.94 134 THR A N 1
ATOM 1092 C CA . THR A 1 134 ? -4.731 4.375 -16.627 1.00 87.94 134 THR A CA 1
ATOM 1093 C C . THR A 1 134 ? -6.227 4.114 -16.493 1.00 87.94 134 THR A C 1
ATOM 1095 O O . THR A 1 134 ? -6.770 4.240 -15.394 1.00 87.94 134 THR A O 1
ATOM 1098 N N . ARG A 1 135 ? -6.893 3.831 -17.626 1.00 73.75 135 ARG A N 1
ATOM 1099 C CA . ARG A 1 135 ? -8.354 3.686 -17.688 1.00 73.75 135 ARG A CA 1
ATOM 1100 C C . ARG A 1 135 ? -8.881 2.731 -16.608 1.00 73.75 135 ARG A C 1
ATOM 1102 O O . ARG A 1 135 ? -8.142 1.821 -16.203 1.00 73.75 135 ARG A O 1
ATOM 1109 N N . PRO A 1 136 ? -10.126 2.949 -16.154 1.00 66.94 136 PRO A N 1
ATOM 1110 C CA . PRO A 1 136 ? -10.691 2.131 -15.110 1.00 66.94 136 PRO A CA 1
ATOM 1111 C C . PRO A 1 136 ? -10.720 0.650 -15.491 1.00 66.94 136 PRO A C 1
ATOM 1113 O O . PRO A 1 136 ? -10.834 0.315 -16.669 1.00 66.94 136 PRO A O 1
ATOM 1116 N N . ILE A 1 137 ? -10.638 -0.228 -14.496 1.00 60.44 137 ILE A N 1
ATOM 1117 C CA . ILE A 1 137 ? -11.238 -1.553 -14.621 1.00 60.44 137 ILE A CA 1
ATOM 1118 C C . ILE A 1 137 ? -12.739 -1.303 -14.526 1.00 60.44 137 ILE A C 1
ATOM 1120 O O . ILE A 1 137 ? -13.210 -0.803 -13.502 1.00 60.44 137 ILE A O 1
ATOM 1124 N N . GLU A 1 138 ? -13.466 -1.589 -15.603 1.00 59.75 138 GLU A N 1
ATOM 1125 C CA . GLU A 1 138 ? -14.919 -1.685 -15.533 1.00 59.75 138 GLU A CA 1
ATOM 1126 C C . GLU A 1 138 ? -15.240 -2.801 -14.542 1.00 59.75 138 GLU A C 1
ATOM 1128 O O . GLU A 1 138 ? -14.909 -3.967 -14.757 1.00 59.75 138 GLU A O 1
ATOM 1133 N N . THR A 1 139 ? -15.786 -2.415 -13.396 1.00 63.62 139 THR A N 1
ATOM 1134 C CA . THR A 1 139 ? -16.409 -3.354 -12.474 1.00 63.62 139 THR A CA 1
ATOM 1135 C C . THR A 1 139 ? -17.865 -2.965 -12.359 1.00 63.62 139 THR A C 1
ATOM 1137 O O . THR A 1 139 ? -18.187 -1.778 -12.426 1.00 63.62 139 THR A O 1
ATOM 1140 N N . ASP A 1 140 ? -18.726 -3.956 -12.160 1.00 63.16 140 ASP A N 1
ATOM 1141 C CA . ASP A 1 140 ? -20.178 -3.758 -12.111 1.00 63.16 140 ASP A CA 1
ATOM 1142 C C . ASP A 1 140 ? -20.613 -2.812 -10.977 1.00 63.16 140 ASP A C 1
ATOM 1144 O O . ASP A 1 140 ? -21.741 -2.332 -10.966 1.00 63.16 140 ASP A O 1
ATOM 1148 N N . SER A 1 141 ? -19.732 -2.562 -9.999 1.00 60.06 141 SER A N 1
ATOM 1149 C CA . SER A 1 141 ? -20.077 -1.899 -8.738 1.00 60.06 141 SER A CA 1
ATOM 1150 C C . SER A 1 141 ? -19.372 -0.558 -8.520 1.00 60.06 141 SER A C 1
ATOM 1152 O O . SER A 1 141 ? -19.981 0.348 -7.959 1.00 60.06 141 SER A O 1
ATOM 1154 N N . PHE A 1 142 ? -18.106 -0.405 -8.936 1.00 63.81 142 PHE A N 1
ATOM 1155 C CA . PHE A 1 142 ? -17.329 0.812 -8.663 1.00 63.81 142 PHE A CA 1
ATOM 1156 C C . PHE A 1 142 ? -16.372 1.188 -9.807 1.00 63.81 142 PHE A C 1
ATOM 1158 O O . PHE A 1 142 ? -15.694 0.318 -10.365 1.00 63.81 142 PHE A O 1
ATOM 1165 N N . PRO A 1 143 ? -16.227 2.488 -10.133 1.00 66.06 143 PRO A N 1
ATOM 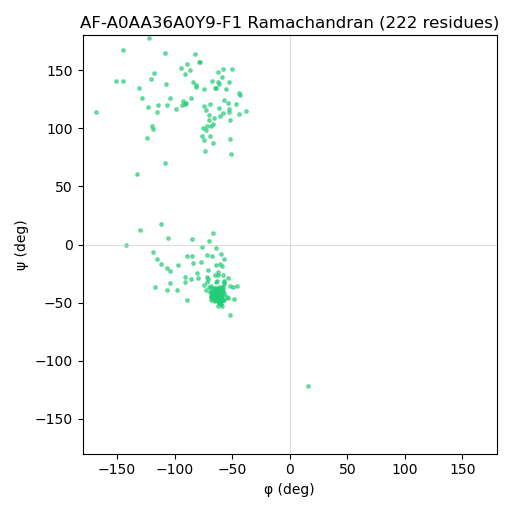1166 C CA . PRO A 1 143 ? -15.192 2.944 -11.052 1.00 66.06 143 PRO A CA 1
ATOM 1167 C C . PRO A 1 143 ? -13.813 2.726 -10.416 1.00 66.06 143 PRO A C 1
ATOM 1169 O O . PRO A 1 143 ? -13.395 3.464 -9.526 1.00 66.06 143 PRO A O 1
ATOM 1172 N N . ASN A 1 144 ? -13.093 1.696 -10.863 1.00 74.75 144 ASN A N 1
ATOM 1173 C CA . ASN A 1 144 ? -11.793 1.341 -10.302 1.00 74.75 144 ASN A CA 1
ATOM 1174 C C . ASN A 1 144 ? -10.656 1.883 -11.165 1.00 74.75 144 ASN A C 1
ATOM 1176 O O . ASN A 1 144 ? -10.509 1.442 -12.292 1.00 74.75 144 ASN A O 1
ATOM 1180 N N . ALA A 1 145 ? -9.810 2.782 -10.668 1.00 84.25 145 ALA A N 1
ATOM 1181 C CA . ALA A 1 145 ? -8.663 3.282 -11.427 1.00 84.25 145 ALA A CA 1
ATOM 1182 C C . ALA A 1 145 ? -7.439 2.352 -11.326 1.00 84.25 145 ALA A C 1
ATOM 1184 O O . ALA A 1 145 ? -7.107 1.850 -10.254 1.00 84.25 145 ALA A O 1
ATOM 1185 N N . ASN A 1 146 ? -6.723 2.174 -12.441 1.00 91.00 146 ASN A N 1
ATOM 1186 C CA . ASN A 1 146 ? -5.427 1.496 -12.460 1.00 91.00 146 ASN A CA 1
ATOM 1187 C C . ASN A 1 146 ? -4.295 2.514 -12.315 1.00 91.00 146 ASN A C 1
ATOM 1189 O O . ASN A 1 146 ? -4.133 3.395 -13.164 1.00 91.00 146 ASN A O 1
ATOM 1193 N N . PHE A 1 147 ? -3.448 2.337 -11.314 1.00 92.88 147 PHE A N 1
ATOM 1194 C CA . PHE A 1 147 ? -2.283 3.170 -11.055 1.00 92.88 147 PHE A CA 1
ATOM 1195 C C . PHE A 1 147 ? -1.021 2.439 -11.489 1.00 92.88 147 PHE A C 1
ATOM 1197 O O . PHE A 1 147 ? -0.756 1.313 -11.073 1.00 92.88 147 PHE A O 1
ATOM 1204 N N . LYS A 1 148 ? -0.228 3.094 -12.334 1.00 95.06 148 LYS A N 1
ATOM 1205 C CA . LYS A 1 148 ? 1.147 2.705 -12.639 1.00 95.06 148 LYS A CA 1
ATOM 1206 C C . LYS A 1 148 ? 2.064 3.704 -11.957 1.00 95.06 148 LYS A C 1
ATOM 1208 O O . LYS A 1 148 ? 1.986 4.894 -12.267 1.00 95.06 148 LYS A O 1
ATOM 1213 N N . VAL A 1 149 ? 2.916 3.235 -11.055 1.00 94.38 149 VAL A N 1
ATOM 1214 C CA . VAL A 1 149 ? 3.864 4.098 -10.348 1.00 94.38 149 VAL A CA 1
ATOM 1215 C C . VAL A 1 149 ? 5.298 3.671 -10.600 1.00 94.38 149 VAL A C 1
ATOM 1217 O O . VAL A 1 149 ? 5.589 2.478 -10.668 1.00 94.38 149 VAL A O 1
ATOM 1220 N N . ALA A 1 150 ? 6.187 4.650 -10.715 1.00 93.12 150 ALA A N 1
ATOM 1221 C CA . ALA A 1 150 ? 7.624 4.442 -10.580 1.00 93.12 150 ALA A CA 1
ATOM 1222 C C . ALA A 1 150 ? 8.066 5.036 -9.241 1.00 93.12 150 ALA A C 1
ATOM 1224 O O . ALA A 1 150 ? 7.592 6.109 -8.844 1.00 93.12 150 ALA A O 1
ATOM 1225 N N . ARG A 1 151 ? 8.940 4.326 -8.531 1.00 90.31 151 ARG A N 1
ATOM 1226 C CA . ARG A 1 151 ? 9.419 4.716 -7.201 1.00 90.31 151 ARG A CA 1
ATOM 1227 C C . ARG A 1 151 ? 10.910 5.027 -7.282 1.00 90.31 151 ARG A C 1
ATOM 1229 O O . ARG A 1 151 ? 11.654 4.130 -7.637 1.00 90.31 151 ARG A O 1
ATOM 1236 N N . CYS A 1 152 ? 11.319 6.254 -6.949 1.00 85.25 152 CYS A N 1
ATOM 1237 C CA . CYS A 1 152 ? 12.693 6.793 -7.020 1.00 85.25 152 CYS A CA 1
ATOM 1238 C C . CYS A 1 152 ? 13.695 5.983 -7.879 1.00 85.25 152 CYS A C 1
ATOM 1240 O O . CYS A 1 152 ? 13.459 5.781 -9.065 1.00 85.25 152 CYS A O 1
ATOM 1242 N N . SER A 1 153 ? 14.804 5.526 -7.292 1.00 75.19 153 SER A N 1
ATOM 1243 C CA . SER A 1 153 ? 15.895 4.768 -7.921 1.00 75.19 153 SER A CA 1
ATOM 1244 C C . SER A 1 153 ? 15.506 3.355 -8.392 1.00 75.19 153 SER A C 1
ATOM 1246 O O . SER A 1 153 ? 16.370 2.558 -8.751 1.00 75.19 153 SER A O 1
ATOM 1248 N N . ASP A 1 154 ? 14.216 3.015 -8.392 1.00 77.75 154 ASP A N 1
ATOM 1249 C CA . ASP A 1 154 ? 13.713 1.753 -8.912 1.00 77.75 154 ASP A CA 1
ATOM 1250 C C . ASP A 1 154 ? 13.339 1.880 -10.392 1.00 77.75 154 ASP A C 1
ATOM 1252 O O . ASP A 1 154 ? 12.464 2.657 -10.776 1.00 77.75 154 ASP A O 1
ATOM 1256 N N . SER A 1 155 ? 13.972 1.065 -11.234 1.00 79.75 155 SER A N 1
ATOM 1257 C CA . SER A 1 155 ? 13.612 0.946 -12.650 1.00 79.75 155 SER A CA 1
ATOM 1258 C C . SER A 1 155 ? 12.288 0.202 -12.859 1.00 79.75 155 SER A C 1
ATOM 1260 O O . SER A 1 155 ? 11.762 0.165 -13.975 1.00 79.75 155 SER A O 1
ATOM 1262 N N . ARG A 1 156 ? 11.721 -0.402 -11.805 1.00 88.31 156 ARG A N 1
ATOM 1263 C CA . ARG A 1 156 ? 10.482 -1.176 -11.883 1.00 88.31 156 ARG A CA 1
ATOM 1264 C C . ARG A 1 156 ? 9.250 -0.277 -11.844 1.00 88.31 156 ARG A C 1
ATOM 1266 O O . ARG A 1 156 ? 9.112 0.629 -11.024 1.00 88.31 156 ARG A O 1
ATOM 1273 N N . VAL A 1 157 ? 8.293 -0.609 -12.707 1.00 91.38 157 VAL A N 1
ATOM 1274 C CA . VAL A 1 157 ? 6.950 -0.024 -12.693 1.00 91.38 157 VAL A CA 1
ATOM 1275 C C . VAL A 1 157 ? 6.032 -0.908 -11.861 1.00 91.38 157 VAL A C 1
ATOM 1277 O O . VAL A 1 157 ? 5.782 -2.064 -12.205 1.00 91.38 157 VAL A O 1
ATOM 1280 N N . TYR A 1 158 ? 5.471 -0.340 -10.804 1.00 92.56 158 TYR A N 1
ATOM 1281 C CA . TYR A 1 158 ? 4.490 -1.000 -9.954 1.00 92.56 158 TYR A CA 1
ATOM 1282 C C . TYR A 1 158 ? 3.083 -0.713 -10.456 1.00 92.56 158 TYR A C 1
ATOM 1284 O O . TYR A 1 158 ? 2.805 0.366 -10.984 1.00 92.56 158 TYR A O 1
ATOM 1292 N N . LYS A 1 159 ? 2.187 -1.687 -10.290 1.00 93.69 159 LYS A N 1
ATOM 1293 C CA . LYS A 1 159 ? 0.784 -1.564 -10.687 1.00 93.69 159 LYS A CA 1
ATOM 1294 C C . LYS A 1 159 ? -0.126 -1.932 -9.530 1.00 93.69 159 LYS A C 1
ATOM 1296 O O . LYS A 1 159 ? -0.024 -3.045 -9.012 1.00 93.69 159 LYS A O 1
ATOM 1301 N N . PHE A 1 160 ? -1.044 -1.042 -9.195 1.00 92.75 160 PHE A N 1
ATOM 1302 C CA . PHE A 1 160 ? -2.082 -1.281 -8.199 1.00 92.75 160 PHE A CA 1
ATOM 1303 C C . PHE A 1 160 ? -3.379 -0.582 -8.605 1.00 92.75 160 PHE A C 1
ATOM 1305 O O . PHE A 1 160 ? -3.402 0.217 -9.541 1.00 92.75 160 PHE A O 1
ATOM 1312 N N . THR A 1 161 ? -4.465 -0.917 -7.931 1.00 91.19 161 THR A N 1
ATOM 1313 C CA . THR A 1 161 ? -5.815 -0.410 -8.179 1.00 91.19 161 THR A CA 1
ATOM 1314 C C . THR A 1 161 ? -6.375 0.247 -6.921 1.00 91.19 161 THR A C 1
ATOM 1316 O O . THR A 1 161 ? -5.721 0.223 -5.878 1.00 91.19 161 THR A O 1
ATOM 1319 N N . LEU A 1 162 ? -7.589 0.805 -6.976 1.00 85.88 162 LEU A N 1
ATOM 1320 C CA . LEU A 1 162 ? -8.268 1.261 -5.755 1.00 85.88 162 LEU A CA 1
ATOM 1321 C C . LEU A 1 162 ? -8.419 0.127 -4.743 1.00 85.88 162 LEU A C 1
ATOM 1323 O O . LEU A 1 162 ? -8.330 0.372 -3.545 1.00 85.88 162 LEU A O 1
ATOM 1327 N N . ALA A 1 163 ? -8.589 -1.113 -5.217 1.00 85.56 163 ALA A N 1
ATOM 1328 C CA . ALA A 1 163 ? -8.764 -2.264 -4.343 1.00 85.56 163 ALA A CA 1
ATOM 1329 C C . ALA A 1 163 ? -7.546 -2.522 -3.436 1.00 85.56 163 ALA A C 1
ATOM 1331 O O . ALA A 1 163 ? -7.662 -3.129 -2.375 1.00 85.56 163 ALA A O 1
ATOM 1332 N N . ASP A 1 164 ? -6.380 -2.040 -3.857 1.00 88.44 164 ASP A N 1
ATOM 1333 C CA . ASP A 1 164 ? -5.111 -2.237 -3.168 1.00 88.44 164 ASP A CA 1
ATOM 1334 C C . ASP A 1 164 ? -4.822 -1.142 -2.137 1.00 88.44 164 ASP A C 1
ATOM 1336 O O . ASP A 1 164 ? -3.878 -1.277 -1.362 1.00 88.44 164 ASP A O 1
ATOM 1340 N N . PHE A 1 165 ? -5.608 -0.058 -2.111 1.00 87.50 165 PHE A N 1
ATOM 1341 C CA . PHE A 1 165 ? -5.349 1.092 -1.242 1.00 87.50 165 PHE A CA 1
ATOM 1342 C C . PHE A 1 165 ? -5.206 0.709 0.231 1.00 87.50 165 PHE A C 1
ATOM 1344 O O . PHE A 1 165 ? -4.221 1.144 0.824 1.00 87.50 165 PHE A O 1
ATOM 1351 N N . PRO A 1 166 ? -6.069 -0.141 0.825 1.00 83.56 166 PRO A N 1
ATOM 1352 C CA . PRO A 1 166 ? -5.912 -0.553 2.224 1.00 83.56 166 PRO A CA 1
ATOM 1353 C C . PRO A 1 166 ? -4.574 -1.243 2.528 1.00 83.56 166 PRO A C 1
ATOM 1355 O O . PRO A 1 166 ? -4.172 -1.344 3.681 1.00 83.56 166 PRO A O 1
ATOM 1358 N N . CYS A 1 167 ? -3.881 -1.725 1.497 1.00 82.94 167 CYS A N 1
ATOM 1359 C CA . CYS A 1 167 ? -2.615 -2.436 1.595 1.00 82.94 167 CYS A CA 1
ATOM 1360 C C . CYS A 1 167 ? -1.403 -1.588 1.157 1.00 82.94 167 CYS A C 1
ATOM 1362 O O . CYS A 1 167 ? -0.290 -2.115 1.073 1.00 82.94 167 CYS A O 1
ATOM 1364 N N . LEU A 1 168 ? -1.589 -0.301 0.846 1.00 86.12 168 LEU A N 1
ATOM 1365 C CA . LEU A 1 168 ? -0.490 0.626 0.561 1.00 86.12 168 LEU A CA 1
ATOM 1366 C C . LEU A 1 168 ? 0.121 1.182 1.852 1.00 86.12 168 LEU A C 1
ATOM 1368 O O . LEU A 1 168 ? -0.464 1.108 2.931 1.00 86.12 168 LEU A O 1
ATOM 1372 N N . ASN A 1 169 ? 1.313 1.766 1.732 1.00 84.62 169 ASN A N 1
ATOM 1373 C CA . ASN A 1 169 ? 1.886 2.565 2.809 1.00 84.62 169 ASN A CA 1
ATOM 1374 C C . ASN A 1 169 ? 0.987 3.801 3.044 1.00 84.62 169 ASN A C 1
ATOM 1376 O O . ASN A 1 169 ? 0.636 4.459 2.063 1.00 84.62 169 ASN A O 1
ATOM 1380 N N . PRO A 1 170 ? 0.636 4.175 4.289 1.00 84.56 170 PRO A N 1
ATOM 1381 C CA . PRO A 1 170 ? -0.194 5.354 4.539 1.00 84.56 170 PRO A CA 1
ATOM 1382 C C . PRO A 1 170 ? 0.329 6.654 3.916 1.00 84.56 170 PRO A C 1
ATOM 1384 O O . PRO A 1 170 ? -0.437 7.533 3.523 1.00 84.56 170 PRO A O 1
ATOM 1387 N N . TYR A 1 171 ? 1.642 6.777 3.751 1.00 85.06 171 TYR A N 1
ATOM 1388 C CA . TYR A 1 171 ? 2.232 7.904 3.038 1.00 85.06 171 TYR A CA 1
ATOM 1389 C C . TYR A 1 171 ? 1.996 7.861 1.532 1.00 85.06 171 TYR A C 1
ATOM 1391 O O . TYR A 1 171 ? 1.834 8.919 0.926 1.00 85.06 171 TYR A O 1
ATOM 1399 N N . ASP A 1 172 ? 1.923 6.673 0.921 1.00 90.62 172 ASP A N 1
ATOM 1400 C CA . ASP A 1 172 ? 1.519 6.561 -0.480 1.00 90.62 172 ASP A CA 1
ATOM 1401 C C . ASP A 1 172 ? 0.125 7.169 -0.663 1.00 90.62 172 ASP A C 1
ATOM 1403 O O . ASP A 1 172 ? -0.088 7.861 -1.653 1.00 90.62 172 ASP A O 1
ATOM 1407 N N . TRP A 1 173 ? -0.800 7.024 0.299 1.00 91.00 173 TRP A N 1
ATOM 1408 C CA . TRP A 1 173 ? -2.102 7.706 0.235 1.00 91.00 173 TRP A CA 1
ATOM 1409 C C . TRP A 1 173 ? -1.951 9.224 0.180 1.00 91.00 173 TRP A C 1
ATOM 1411 O O . TRP A 1 173 ? -2.581 9.876 -0.650 1.00 91.00 173 TRP A O 1
ATOM 1421 N N . ILE A 1 174 ? -1.088 9.791 1.026 1.00 88.88 174 ILE A N 1
ATOM 1422 C CA . ILE A 1 174 ? -0.829 11.236 1.073 1.00 88.88 174 ILE A CA 1
ATOM 1423 C C . ILE A 1 174 ? -0.208 11.716 -0.244 1.00 88.88 174 ILE A C 1
ATOM 1425 O O . ILE A 1 174 ? -0.605 12.756 -0.775 1.00 88.88 174 ILE A O 1
ATOM 1429 N N . VAL A 1 175 ? 0.759 10.973 -0.789 1.00 91.25 175 VAL A N 1
ATOM 1430 C CA . VAL A 1 175 ? 1.406 11.303 -2.066 1.00 91.25 175 VAL A CA 1
ATOM 1431 C C . VAL A 1 175 ? 0.415 11.205 -3.220 1.00 91.25 175 VAL A C 1
ATOM 1433 O O . VAL A 1 175 ? 0.327 12.134 -4.021 1.00 91.25 175 VAL A O 1
ATOM 1436 N N . LEU A 1 176 ? -0.374 10.131 -3.279 1.00 93.25 176 LEU A N 1
ATOM 1437 C CA . LEU A 1 176 ? -1.429 9.956 -4.275 1.00 93.25 176 LEU A CA 1
ATOM 1438 C C . LEU A 1 176 ? -2.450 11.090 -4.194 1.00 93.25 176 LEU A C 1
ATOM 1440 O O . LEU A 1 176 ? -2.761 11.690 -5.217 1.00 93.25 176 LEU A O 1
ATOM 1444 N N . TYR A 1 177 ? -2.910 11.443 -2.993 1.00 91.50 177 TYR A N 1
ATOM 1445 C CA . TYR A 1 177 ? -3.839 12.552 -2.788 1.00 91.50 177 TYR A CA 1
ATOM 1446 C C . TYR A 1 177 ? -3.265 13.865 -3.334 1.00 91.50 177 TYR A C 1
ATOM 1448 O O . TYR A 1 177 ? -3.919 14.544 -4.121 1.00 91.50 177 TYR A O 1
ATOM 1456 N N . LYS A 1 178 ? -2.006 14.193 -3.007 1.00 91.38 178 LYS A N 1
ATOM 1457 C CA . LYS A 1 178 ? -1.324 15.389 -3.537 1.00 91.38 178 LYS A CA 1
ATOM 1458 C C . LYS A 1 178 ? -1.216 15.369 -5.065 1.00 91.38 178 LYS A C 1
ATOM 1460 O O . LYS A 1 178 ? -1.533 16.366 -5.701 1.00 91.38 178 LYS A O 1
ATOM 1465 N N . MET A 1 179 ? -0.811 14.243 -5.654 1.00 92.19 179 MET A N 1
ATOM 1466 C CA . MET A 1 179 ? -0.625 14.098 -7.108 1.00 92.19 179 MET A CA 1
ATOM 1467 C C . MET A 1 179 ? -1.940 14.077 -7.909 1.00 92.19 179 MET A C 1
ATOM 1469 O O . MET A 1 179 ? -1.931 14.309 -9.124 1.00 92.19 179 MET A O 1
ATOM 1473 N N . LEU A 1 180 ? -3.060 13.741 -7.264 1.00 90.25 180 LEU A N 1
ATOM 1474 C CA . LEU A 1 180 ? -4.387 13.688 -7.883 1.00 90.25 180 LEU A CA 1
ATOM 1475 C C . LEU A 1 180 ? -5.206 14.965 -7.649 1.00 90.25 180 LEU A C 1
ATOM 1477 O O . LEU A 1 180 ? -6.136 15.203 -8.416 1.00 90.25 180 LEU A O 1
ATOM 1481 N N . ARG A 1 181 ? -4.833 15.804 -6.668 1.00 87.44 181 ARG A N 1
ATOM 1482 C CA . ARG A 1 181 ? -5.587 17.001 -6.246 1.00 87.44 181 ARG A CA 1
ATOM 1483 C C . ARG A 1 181 ? -5.955 17.963 -7.361 1.00 87.44 181 ARG A C 1
ATOM 1485 O O . ARG A 1 181 ? -7.034 18.538 -7.335 1.00 87.44 181 ARG A O 1
ATOM 1492 N N . GLU A 1 182 ? -5.081 18.117 -8.341 1.00 82.31 182 GLU A N 1
ATOM 1493 C CA . GLU A 1 182 ? -5.255 19.071 -9.441 1.00 82.31 182 GLU A CA 1
ATOM 1494 C C . GLU A 1 182 ? -6.100 18.513 -10.600 1.00 82.31 182 GLU A C 1
ATOM 1496 O O . GLU A 1 182 ? -6.213 19.136 -11.651 1.00 82.31 182 GLU A O 1
ATOM 1501 N N . LYS A 1 183 ? -6.665 17.306 -10.461 1.00 81.38 183 LYS A N 1
ATOM 1502 C CA . LYS A 1 183 ? -7.323 16.582 -11.555 1.00 81.38 183 LYS A CA 1
ATOM 1503 C C . LYS A 1 183 ? -8.759 16.230 -11.174 1.00 81.38 183 LYS A C 1
ATOM 1505 O O . LYS A 1 183 ? -9.012 15.145 -10.655 1.00 81.38 183 LYS A O 1
ATOM 1510 N N . GLU A 1 184 ? -9.697 17.110 -11.522 1.00 79.31 184 GLU A N 1
ATOM 1511 C CA . GLU A 1 184 ? -11.135 16.993 -11.205 1.00 79.31 184 GLU A CA 1
ATOM 1512 C C . GLU A 1 184 ? -11.741 15.622 -11.544 1.00 79.31 184 GLU A C 1
ATOM 1514 O O . GLU A 1 184 ? -12.524 15.072 -10.777 1.00 79.31 184 GLU A O 1
ATOM 1519 N N . LYS A 1 185 ? -11.301 14.998 -12.643 1.00 82.00 185 LYS A N 1
ATOM 1520 C CA . LYS A 1 185 ? -11.750 13.658 -13.067 1.00 82.00 185 LYS A CA 1
ATOM 1521 C C . LYS A 1 185 ? -11.488 12.519 -12.067 1.00 82.00 185 LYS A C 1
ATOM 1523 O O . LYS A 1 185 ? -11.913 11.395 -12.319 1.00 82.00 185 LYS A O 1
ATOM 1528 N N . TYR A 1 186 ? -10.740 12.764 -10.993 1.00 82.69 186 TYR A N 1
ATOM 1529 C CA . TYR A 1 186 ? -10.444 11.778 -9.952 1.00 82.69 186 TYR A CA 1
ATOM 1530 C C . TYR A 1 186 ? -11.108 12.101 -8.611 1.00 82.69 186 TYR A C 1
ATOM 1532 O O . TYR A 1 186 ? -10.703 11.532 -7.599 1.00 82.69 186 TYR A O 1
ATOM 1540 N N . GLU A 1 187 ? -12.124 12.968 -8.587 1.00 82.88 187 GLU A N 1
ATOM 1541 C CA . GLU A 1 187 ? -12.852 13.340 -7.366 1.00 82.88 187 GLU A CA 1
ATOM 1542 C C . GLU A 1 187 ? -13.284 12.121 -6.518 1.00 82.88 187 GLU A C 1
ATOM 1544 O O . GLU A 1 187 ? -12.908 12.091 -5.344 1.00 82.88 187 GLU A O 1
ATOM 1549 N N . PRO A 1 188 ? -13.876 11.038 -7.071 1.00 79.62 188 PRO A N 1
ATOM 1550 C CA . PRO A 1 188 ? -14.292 9.901 -6.242 1.00 79.62 188 PRO A CA 1
ATOM 1551 C C . PRO A 1 188 ? -13.117 9.190 -5.556 1.00 79.62 188 PRO A C 1
ATOM 1553 O O . PRO A 1 188 ? -13.196 8.771 -4.401 1.00 79.62 188 PRO A O 1
ATOM 1556 N N . VAL A 1 189 ? -11.984 9.088 -6.259 1.00 83.44 189 VAL A N 1
ATOM 1557 C CA . VAL A 1 189 ? -10.744 8.506 -5.725 1.00 83.44 189 VAL A CA 1
ATOM 1558 C C . VAL A 1 189 ? -10.175 9.384 -4.616 1.00 83.44 189 VAL A C 1
ATOM 1560 O O . VAL A 1 189 ? -9.678 8.877 -3.611 1.00 83.44 189 VAL A O 1
ATOM 1563 N N . MET A 1 190 ? -10.241 10.700 -4.794 1.00 86.69 190 MET A N 1
ATOM 1564 C CA . MET A 1 190 ? -9.749 11.663 -3.817 1.00 86.69 190 MET A CA 1
ATOM 1565 C C . MET A 1 190 ? -10.576 11.672 -2.544 1.00 86.69 190 MET A C 1
ATOM 1567 O O . MET A 1 190 ? -9.999 11.641 -1.460 1.00 86.69 190 MET A O 1
ATOM 1571 N N . SER A 1 191 ? -11.900 11.665 -2.671 1.00 81.06 191 SER A N 1
ATOM 1572 C CA . SER A 1 191 ? -12.821 11.583 -1.540 1.00 81.06 191 SER A CA 1
ATOM 1573 C C . SER A 1 191 ? -12.575 10.306 -0.734 1.00 81.06 191 SER A C 1
ATOM 1575 O O . SER A 1 191 ? -12.484 10.348 0.495 1.00 81.06 191 SER A O 1
ATOM 1577 N N . HIS A 1 192 ? -12.319 9.188 -1.419 1.00 81.56 192 HIS A N 1
ATOM 1578 C CA . HIS A 1 192 ? -11.922 7.945 -0.769 1.00 81.56 192 HIS A CA 1
ATOM 1579 C C . HIS A 1 192 ? -10.553 8.039 -0.060 1.00 81.56 192 HIS A C 1
ATOM 1581 O O . HIS A 1 192 ? -10.452 7.698 1.118 1.00 81.56 192 HIS A O 1
ATOM 1587 N N . LEU A 1 193 ? -9.513 8.567 -0.720 1.00 85.31 193 LEU A N 1
ATOM 1588 C CA . LEU A 1 193 ? -8.193 8.792 -0.103 1.00 85.31 193 LEU A CA 1
ATOM 1589 C C . LEU A 1 193 ? -8.262 9.729 1.105 1.00 85.31 193 LEU A C 1
ATOM 1591 O O . LEU A 1 193 ? -7.557 9.524 2.089 1.00 85.31 193 LEU A O 1
ATOM 1595 N N . GLN A 1 194 ? -9.101 10.760 1.049 1.00 85.00 194 GLN A N 1
ATOM 1596 C CA . GLN A 1 194 ? -9.268 11.700 2.148 1.00 85.00 194 GLN A CA 1
ATOM 1597 C C . GLN A 1 194 ? -9.917 11.030 3.359 1.00 85.00 194 GLN A C 1
ATOM 1599 O O . GLN A 1 194 ? -9.472 11.261 4.484 1.00 85.00 194 GLN A O 1
ATOM 1604 N N . LEU A 1 195 ? -10.945 10.204 3.138 1.00 81.25 195 LEU A N 1
ATOM 1605 C CA . LEU A 1 195 ? -11.573 9.412 4.194 1.00 81.25 195 LEU A CA 1
ATOM 1606 C C . LEU A 1 195 ? -10.551 8.479 4.843 1.00 81.25 195 LEU A C 1
ATOM 1608 O O . LEU A 1 195 ? -10.400 8.489 6.060 1.00 81.25 195 LEU A O 1
ATOM 1612 N N . MET A 1 196 ? -9.798 7.759 4.013 1.00 81.88 196 MET A N 1
ATOM 1613 C CA . MET A 1 196 ? -8.689 6.914 4.429 1.00 81.88 196 MET A CA 1
ATOM 1614 C C . MET A 1 196 ? -7.704 7.686 5.325 1.00 81.88 196 MET A C 1
ATOM 1616 O O . MET A 1 196 ? -7.553 7.382 6.505 1.00 81.88 196 MET A O 1
ATOM 1620 N N . ILE A 1 197 ? -7.091 8.757 4.821 1.00 83.00 197 ILE A N 1
ATOM 1621 C CA . ILE A 1 197 ? -6.098 9.545 5.571 1.00 83.00 197 ILE A CA 1
ATOM 1622 C C . ILE A 1 197 ? -6.661 10.074 6.901 1.00 83.00 197 ILE A C 1
ATOM 1624 O O . ILE A 1 197 ? -5.966 10.029 7.914 1.00 83.00 197 ILE A O 1
ATOM 1628 N N . LYS A 1 198 ? -7.911 10.556 6.928 1.00 80.19 198 LYS A N 1
ATOM 1629 C CA . LYS A 1 198 ? -8.551 11.031 8.167 1.00 80.19 198 LYS A CA 1
ATOM 1630 C C . LYS A 1 198 ? -8.703 9.909 9.194 1.00 80.19 198 LYS A C 1
ATOM 1632 O O . LYS A 1 198 ? -8.312 10.106 10.343 1.00 80.19 198 LYS A O 1
ATOM 1637 N N . SER A 1 199 ? -9.207 8.748 8.777 1.00 75.94 199 SER A N 1
ATOM 1638 C CA . SER A 1 199 ? -9.331 7.573 9.647 1.00 75.94 199 SER A CA 1
ATOM 1639 C C . SER A 1 199 ? -7.972 7.124 10.191 1.00 75.94 199 SER A C 1
ATOM 1641 O O . SER A 1 199 ? -7.872 6.784 11.365 1.00 75.94 199 SER A O 1
ATOM 1643 N N . TYR A 1 200 ? -6.908 7.193 9.379 1.00 7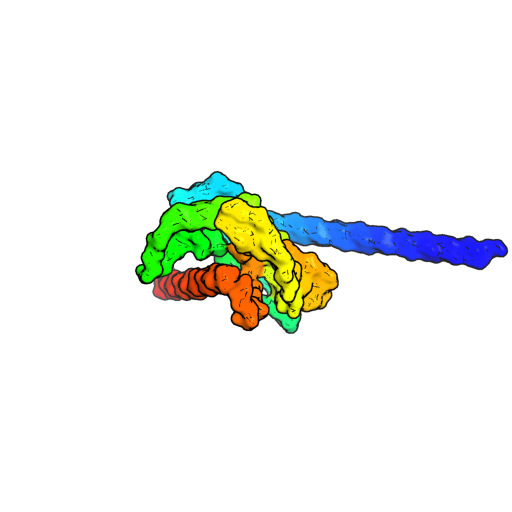9.38 200 TYR A N 1
ATOM 1644 C CA . TYR A 1 200 ? -5.542 6.891 9.829 1.00 79.38 200 TYR A CA 1
ATOM 1645 C C . TYR A 1 200 ? -5.096 7.776 10.980 1.00 79.38 200 TYR A C 1
ATOM 1647 O O . TYR A 1 200 ? -4.643 7.284 12.009 1.00 79.38 200 TYR A O 1
ATOM 1655 N N . ILE A 1 201 ? -5.216 9.089 10.788 1.00 76.56 201 ILE A N 1
ATOM 1656 C CA . ILE A 1 201 ? -4.749 10.079 11.757 1.00 76.56 201 ILE A CA 1
ATOM 1657 C C . ILE A 1 201 ? -5.508 9.926 13.075 1.00 76.56 201 ILE A C 1
ATOM 1659 O O . ILE A 1 201 ? -4.890 9.989 14.136 1.00 76.56 201 ILE A O 1
ATOM 1663 N N . GLN A 1 202 ? -6.822 9.693 13.010 1.00 75.81 202 GLN A N 1
ATOM 1664 C CA . GLN A 1 202 ? -7.636 9.469 14.199 1.00 75.81 202 GLN A CA 1
ATOM 1665 C C . GLN A 1 202 ? -7.158 8.239 14.986 1.00 75.81 202 GLN A C 1
ATOM 1667 O O . GLN A 1 202 ? -6.908 8.348 16.180 1.00 75.81 202 GLN A O 1
ATOM 1672 N N . GLU A 1 203 ? -6.968 7.096 14.325 1.00 73.50 203 GLU A N 1
ATOM 1673 C CA . GLU A 1 203 ? -6.549 5.846 14.980 1.00 73.50 203 GLU A CA 1
ATOM 1674 C C . GLU A 1 203 ? -5.137 5.912 15.569 1.00 73.50 203 GLU A C 1
ATOM 1676 O O . GLU A 1 203 ? -4.886 5.351 16.636 1.00 73.50 203 GLU A O 1
ATOM 1681 N N . VAL A 1 204 ? -4.209 6.594 14.889 1.00 72.06 204 VAL A N 1
ATOM 1682 C CA . VAL A 1 204 ? -2.875 6.860 15.448 1.00 72.06 204 VAL A CA 1
ATOM 1683 C C . VAL A 1 204 ? -3.004 7.708 16.712 1.00 72.06 204 VAL A C 1
ATOM 1685 O O . VAL A 1 204 ? -2.417 7.359 17.730 1.00 72.06 204 VAL A O 1
ATOM 1688 N N . GLY A 1 205 ? -3.831 8.757 16.683 1.00 70.94 205 GLY A N 1
ATOM 1689 C CA . GLY A 1 205 ? -4.093 9.587 17.859 1.00 70.94 205 GLY A CA 1
ATOM 1690 C C . GLY A 1 205 ? -4.721 8.811 19.022 1.00 70.94 205 GLY A C 1
ATOM 1691 O O . GLY A 1 205 ? -4.320 8.998 20.167 1.00 70.94 205 GLY A O 1
ATOM 1692 N N . GLU A 1 206 ? -5.668 7.911 18.748 1.00 73.00 206 GLU A N 1
ATOM 1693 C CA . GLU A 1 206 ? -6.267 7.035 19.767 1.00 73.00 206 GLU A CA 1
ATOM 1694 C C . GLU A 1 206 ? -5.230 6.075 20.369 1.00 73.00 206 GLU A C 1
ATOM 1696 O O . GLU A 1 206 ? -5.155 5.928 21.588 1.00 73.00 206 GLU A O 1
ATOM 1701 N N . MET A 1 207 ? -4.369 5.486 19.535 1.00 72.19 207 MET A N 1
ATOM 1702 C CA . MET A 1 207 ? -3.283 4.619 19.997 1.00 72.19 207 MET A CA 1
ATOM 1703 C C . MET A 1 207 ? -2.277 5.370 20.880 1.00 72.19 207 MET A C 1
ATOM 1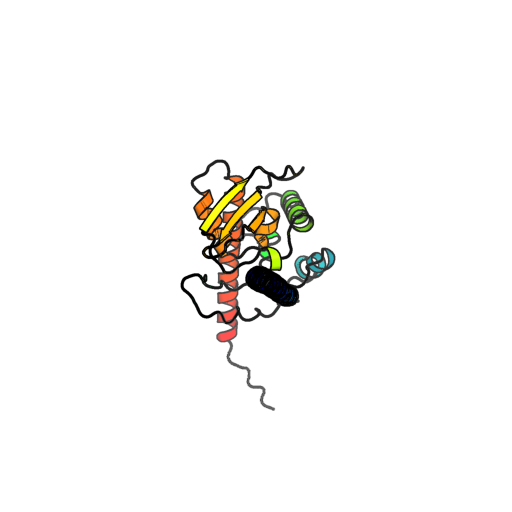705 O O . MET A 1 207 ? -1.851 4.837 21.903 1.00 72.19 207 MET A O 1
ATOM 1709 N N . ASP A 1 208 ? -1.921 6.606 20.527 1.00 65.44 208 ASP A N 1
ATOM 1710 C CA . ASP A 1 208 ? -1.028 7.436 21.341 1.00 65.44 208 ASP A CA 1
ATOM 1711 C C . ASP A 1 208 ? -1.637 7.728 22.724 1.00 65.44 208 ASP A C 1
ATOM 1713 O O . ASP A 1 208 ? -0.935 7.691 23.741 1.00 65.44 208 ASP A O 1
ATOM 1717 N N . VAL A 1 209 ? -2.955 7.961 22.790 1.00 66.94 209 VAL A N 1
ATOM 1718 C CA . VAL A 1 209 ? -3.692 8.141 24.053 1.00 66.94 209 VAL A CA 1
ATOM 1719 C C . VAL A 1 209 ? -3.695 6.858 24.885 1.00 66.94 209 VAL A C 1
ATOM 1721 O O . VAL A 1 209 ? -3.453 6.916 26.096 1.00 66.94 209 VAL A O 1
ATOM 1724 N N . ASP A 1 210 ? -3.922 5.703 24.260 1.00 71.06 210 ASP A N 1
ATOM 1725 C CA . ASP A 1 210 ? -3.886 4.403 24.934 1.00 71.06 210 ASP A CA 1
ATOM 1726 C C . ASP A 1 210 ? -2.496 4.124 25.519 1.00 71.06 210 ASP A C 1
ATOM 1728 O O . ASP A 1 210 ? -2.371 3.814 26.707 1.00 71.06 210 ASP A O 1
ATOM 1732 N N . ILE A 1 211 ? -1.435 4.319 24.729 1.00 67.69 211 ILE A N 1
ATOM 1733 C CA . ILE A 1 211 ? -0.041 4.150 25.169 1.00 67.69 211 ILE A CA 1
ATOM 1734 C C . ILE A 1 211 ? 0.267 5.089 26.335 1.00 67.69 211 ILE A C 1
ATOM 1736 O O . ILE A 1 211 ? 0.773 4.646 27.369 1.00 67.69 211 ILE A O 1
ATOM 1740 N N . ALA A 1 212 ? -0.077 6.373 26.218 1.00 66.94 212 ALA A N 1
ATOM 1741 C CA . ALA A 1 212 ? 0.124 7.341 27.293 1.00 66.94 212 ALA A CA 1
ATOM 1742 C C . ALA A 1 212 ? -0.621 6.935 28.576 1.00 66.94 212 ALA A C 1
ATOM 1744 O O . ALA A 1 212 ? -0.107 7.116 29.682 1.00 66.94 212 ALA A O 1
ATOM 1745 N N . THR A 1 213 ? -1.813 6.354 28.440 1.00 76.62 213 THR A N 1
ATOM 1746 C CA . THR A 1 213 ? -2.613 5.854 29.564 1.00 76.62 213 THR A CA 1
ATOM 1747 C C . THR A 1 213 ? -1.948 4.656 30.234 1.00 76.62 213 THR A C 1
ATOM 1749 O O . THR A 1 213 ? -1.891 4.608 31.463 1.00 76.62 213 THR A O 1
ATOM 1752 N N . VAL A 1 214 ? -1.407 3.709 29.461 1.00 75.44 214 VAL A N 1
ATOM 1753 C CA . VAL A 1 214 ? -0.663 2.558 29.999 1.00 75.44 214 VAL A CA 1
ATOM 1754 C C . VAL A 1 214 ? 0.611 3.011 30.707 1.00 75.44 214 VAL A C 1
ATOM 1756 O O . VAL A 1 214 ? 0.841 2.605 31.843 1.00 75.44 214 VAL A O 1
ATOM 1759 N N . LEU A 1 215 ? 1.396 3.904 30.101 1.00 71.94 215 LEU A N 1
ATOM 1760 C CA . LEU A 1 215 ? 2.655 4.394 30.678 1.00 71.94 215 LEU A CA 1
ATOM 1761 C C . LEU A 1 215 ? 2.459 5.204 31.969 1.00 71.94 215 LEU A C 1
ATOM 1763 O O . LEU A 1 215 ? 3.353 5.254 32.811 1.00 71.94 215 LEU A O 1
ATOM 1767 N N . ARG A 1 216 ? 1.290 5.829 32.155 1.00 80.94 216 ARG A N 1
ATOM 1768 C CA . ARG A 1 216 ? 0.937 6.534 33.399 1.00 80.94 216 ARG A CA 1
ATOM 1769 C C . ARG A 1 216 ? 0.532 5.599 34.542 1.00 80.94 216 ARG A C 1
ATOM 1771 O O . ARG A 1 216 ? 0.487 6.049 35.689 1.00 80.94 216 ARG A O 1
ATOM 1778 N N . LYS A 1 217 ? 0.231 4.322 34.281 1.00 78.06 217 LYS A N 1
ATOM 1779 C CA . LYS A 1 217 ? -0.084 3.352 35.340 1.00 78.06 217 LYS A CA 1
ATOM 1780 C C . LYS A 1 217 ? 1.210 2.955 36.056 1.00 78.06 217 LYS A C 1
ATOM 1782 O O . LYS A 1 217 ? 2.124 2.414 35.443 1.00 78.06 217 LYS A O 1
ATOM 1787 N N . LYS A 1 218 ? 1.293 3.216 37.367 1.00 67.25 218 LYS A N 1
ATOM 1788 C CA . LYS A 1 218 ? 2.414 2.735 38.192 1.00 67.25 218 LYS A CA 1
ATOM 1789 C C . LYS A 1 218 ? 2.449 1.198 38.170 1.00 67.25 218 LYS A C 1
ATOM 1791 O O . LYS A 1 218 ? 1.381 0.595 38.307 1.00 67.25 218 LYS A O 1
ATOM 1796 N N . PRO A 1 219 ? 3.632 0.563 38.057 1.00 64.44 219 PRO A N 1
ATOM 1797 C CA . PRO A 1 219 ? 3.746 -0.888 38.146 1.00 64.44 219 PRO A CA 1
ATOM 1798 C C . PRO A 1 219 ? 3.174 -1.368 39.479 1.00 64.44 219 PRO A C 1
ATOM 1800 O O . PRO A 1 219 ? 3.580 -0.894 40.541 1.00 64.44 219 PRO A O 1
ATOM 1803 N N . THR A 1 220 ? 2.215 -2.288 39.436 1.00 69.38 220 THR A N 1
ATOM 1804 C CA . THR A 1 220 ? 1.726 -2.948 40.645 1.00 69.38 220 THR A CA 1
ATOM 1805 C C . THR A 1 220 ? 2.792 -3.951 41.064 1.00 69.38 220 THR A C 1
ATOM 1807 O O . THR A 1 220 ? 2.922 -5.013 40.461 1.00 69.38 220 THR A O 1
ATOM 1810 N N . THR A 1 221 ? 3.620 -3.594 42.044 1.00 62.81 221 THR A N 1
ATOM 1811 C CA . THR A 1 221 ? 4.576 -4.536 42.628 1.00 62.81 221 THR A CA 1
ATOM 1812 C C . THR A 1 221 ? 3.789 -5.627 43.337 1.00 62.81 221 THR A C 1
ATOM 1814 O O . THR A 1 221 ? 3.164 -5.370 44.365 1.00 62.81 221 THR A O 1
ATOM 1817 N N . VAL A 1 222 ? 3.792 -6.833 42.772 1.00 61.28 222 VAL A N 1
ATOM 1818 C CA . VAL A 1 222 ? 3.301 -8.022 43.464 1.00 61.28 222 VAL A CA 1
ATOM 1819 C C . VAL A 1 222 ? 4.334 -8.352 44.536 1.00 61.28 222 VAL A C 1
ATOM 1821 O O . VAL A 1 222 ? 5.415 -8.847 44.232 1.00 61.28 222 VAL A O 1
ATOM 1824 N N . THR A 1 223 ? 4.039 -8.003 45.785 1.00 64.69 223 THR A N 1
ATOM 1825 C CA . THR A 1 223 ? 4.766 -8.517 46.949 1.00 64.69 223 THR A CA 1
ATOM 1826 C C . THR A 1 223 ? 4.447 -10.001 47.091 1.00 64.69 223 THR A C 1
ATOM 1828 O O . THR A 1 223 ? 3.352 -10.352 47.528 1.00 64.69 223 THR A O 1
ATOM 1831 N N . THR A 1 224 ? 5.381 -10.846 46.658 1.00 67.94 224 THR A N 1
ATOM 1832 C CA . THR A 1 224 ? 5.483 -12.266 47.034 1.00 67.94 224 THR A CA 1
ATOM 1833 C C . THR A 1 224 ? 6.211 -12.422 48.352 1.00 67.94 224 THR A C 1
ATOM 1835 O O . THR A 1 224 ? 7.234 -11.717 48.516 1.00 67.94 224 THR A O 1
#

Sequence (224 aa):
MRKARDAELNENQSIVKEVEDKEKAEKEAQATLKRKMLLFLKWTLKQIQHDVMDLPSQYWLDPVASFDLQSSQDLQLDLPITPKPFKFCAFVKVVNAPIIDSGANHMLFSFYLKHKKPQYETWCAKKIAVLKVTRPIETDSFPNANFKVARCSDSRVYKFTLADFPCLNPYDWIVLYKMLREKEKYEPVMSHLQLMIKSYIQEVGEMDVDIATVLRKKPTTVTT

Secondary structure (DSSP, 8-state):
-HHHHHHHHHHHHHHHHHHHHHHHHHHHHHHHHHHHHHHS----HHHHIIIIII-TTT--------------TTBPP-----SGGGHHHHT---TTS----HHHHHHHHHHHHHHPPPHHHH--SBPEEEEEEEEEE--SSS-EEEEEEEETT--PEEEEEGGGGGGS-HHHHHHHHHHHTT-GGGHHHHHHHHHHHHHHHHHHHHHHHHHHHHHTSPP-----

Solvent-accessible surface area (backbone atoms only — not comparable to full-atom values): 13489 Å² total; per-residue (Å²): 118,65,72,61,54,57,51,52,53,51,53,53,51,52,52,52,50,53,49,52,54,50,52,49,53,49,50,51,51,50,51,51,48,54,54,37,49,72,74,46,75,85,82,44,72,67,53,47,45,45,51,58,70,74,36,72,80,75,79,74,62,72,67,68,70,73,68,95,63,83,84,46,94,69,51,54,87,81,67,83,69,56,81,53,50,68,49,54,80,76,62,73,69,48,94,85,57,78,85,85,48,76,63,61,52,52,52,53,48,52,46,29,72,75,61,37,64,62,45,69,81,59,43,59,63,56,48,77,69,43,82,45,80,46,74,58,50,90,48,100,84,50,93,29,47,32,38,39,32,31,29,66,99,45,92,58,76,47,76,49,40,61,42,29,54,70,30,41,37,75,63,54,46,55,50,51,42,64,76,43,67,89,39,77,95,42,51,74,60,42,56,50,43,51,52,46,54,51,46,50,54,52,53,53,53,51,50,52,52,52,51,54,55,56,73,69,53,75,82,81,79,80,86,125

Mean predicted aligned error: 12.79 Å

Foldseek 3Di:
DVVVVVVVVVVVVVVVVVVVVVVVVVVVVVVLLVVLCVVFDDDDPVNCCCCVVVPVDDDQPPQPPQPPDDDDVQFDPQDRPGVCLSVLQQPPPVVPDPPPDPVLSVLLVVLLNVFEDGLSQAEDRGDFPDWDWDAFDDDPRDGKIWIWTDGPPDPDIGIDILSHVSSYRLVNLVVVLVVCVVPPVCVVVNVVSVSSNVSVVVVVVVVVVVVVVVVPDDDPPDDD

Organism: Lactuca saligna (NCBI:txid75948)

Radius of gyration: 22.99 Å; Cα contacts (8 Å, |Δi|>4): 180; chains: 1; bounding box: 69×39×83 Å